Protein AF-Q0RI33-F1 (afdb_monomer_lite)

Structure (mmCIF, N/CA/C/O backbone):
data_AF-Q0RI33-F1
#
_entry.id   AF-Q0RI33-F1
#
loop_
_atom_site.group_PDB
_atom_site.id
_atom_site.type_symbol
_atom_site.label_atom_id
_atom_site.label_alt_id
_atom_site.label_comp_id
_atom_site.label_asym_id
_atom_site.label_entity_id
_atom_site.label_seq_id
_atom_site.pdbx_PDB_ins_code
_atom_site.Cartn_x
_atom_site.Cartn_y
_atom_site.Cartn_z
_atom_site.occupancy
_atom_site.B_iso_or_equiv
_atom_site.auth_seq_id
_atom_site.auth_comp_id
_atom_site.auth_asym_id
_atom_site.auth_atom_id
_atom_site.pdbx_PDB_model_num
ATOM 1 N N . MET A 1 1 ? 14.607 19.685 55.987 1.00 39.53 1 MET A N 1
ATOM 2 C CA . MET A 1 1 ? 14.064 18.927 57.141 1.00 39.53 1 MET A CA 1
ATOM 3 C C . MET A 1 1 ? 12.601 18.642 56.825 1.00 39.53 1 MET A C 1
ATOM 5 O O . MET A 1 1 ? 11.953 19.570 56.386 1.00 39.53 1 MET A O 1
ATOM 9 N N . ALA A 1 2 ? 12.001 17.462 56.913 1.00 43.12 2 ALA A N 1
ATOM 10 C CA . ALA A 1 2 ? 12.421 16.122 57.283 1.00 43.12 2 ALA A CA 1
ATOM 11 C C . ALA A 1 2 ? 11.643 15.141 56.381 1.00 43.12 2 ALA A C 1
ATOM 13 O O . ALA A 1 2 ? 10.526 15.424 55.953 1.00 43.12 2 ALA A O 1
ATOM 14 N N . VAL A 1 3 ? 12.275 14.015 56.063 1.00 40.41 3 VAL A N 1
ATOM 15 C CA . VAL A 1 3 ? 11.787 12.982 55.145 1.00 40.41 3 VAL A CA 1
ATOM 16 C C . VAL A 1 3 ? 11.089 11.901 55.973 1.00 40.41 3 VAL A C 1
ATOM 18 O O . VAL A 1 3 ? 11.719 11.308 56.847 1.00 40.41 3 VAL A O 1
ATOM 21 N N . GLY A 1 4 ? 9.809 11.639 55.707 1.00 44.16 4 GLY A N 1
ATOM 22 C CA . GLY A 1 4 ? 9.062 10.529 56.302 1.00 44.16 4 GLY A CA 1
ATOM 23 C C . GLY A 1 4 ? 9.253 9.244 55.495 1.00 44.16 4 GLY A C 1
ATOM 24 O O . GLY A 1 4 ? 8.860 9.170 54.334 1.00 44.16 4 GLY A O 1
ATOM 25 N N . ARG A 1 5 ? 9.886 8.238 56.106 1.00 44.88 5 ARG A N 1
ATOM 26 C CA . ARG A 1 5 ? 10.028 6.867 55.593 1.00 44.88 5 ARG A CA 1
ATOM 27 C C . ARG A 1 5 ? 8.873 5.970 56.063 1.00 44.88 5 ARG A C 1
ATOM 29 O O . ARG A 1 5 ? 8.297 6.210 57.115 1.00 44.88 5 ARG A O 1
ATOM 36 N N . CYS A 1 6 ? 8.749 4.848 55.344 1.00 38.62 6 CYS A N 1
ATOM 37 C CA . CYS A 1 6 ? 8.330 3.499 55.766 1.00 38.62 6 CYS A CA 1
ATOM 38 C C . CYS A 1 6 ? 6.969 2.988 55.273 1.00 38.62 6 CYS A C 1
ATOM 40 O O . CYS A 1 6 ? 5.917 3.538 55.561 1.00 38.62 6 CYS A O 1
ATOM 42 N N . GLY A 1 7 ? 7.042 1.836 54.594 1.00 40.53 7 GLY A N 1
ATOM 43 C CA . GLY A 1 7 ? 5.907 0.998 54.219 1.00 40.53 7 GLY A CA 1
ATOM 44 C C . GLY A 1 7 ? 6.287 -0.111 53.233 1.00 40.53 7 GLY A C 1
ATOM 45 O O . GLY A 1 7 ? 5.776 -0.146 52.122 1.00 40.53 7 GLY A O 1
ATOM 46 N N . ARG A 1 8 ? 7.229 -0.999 53.596 1.00 42.31 8 ARG A N 1
ATOM 47 C CA . ARG A 1 8 ? 7.515 -2.233 52.836 1.00 42.31 8 ARG A CA 1
ATOM 48 C C . ARG A 1 8 ? 6.441 -3.278 53.151 1.00 42.31 8 ARG A C 1
ATOM 50 O O . ARG A 1 8 ? 6.409 -3.780 54.269 1.00 42.31 8 ARG A O 1
ATOM 57 N N . GLY A 1 9 ? 5.644 -3.662 52.156 1.00 41.62 9 GLY A N 1
ATOM 58 C CA . GLY A 1 9 ? 4.813 -4.869 52.178 1.00 41.62 9 GLY A CA 1
ATOM 59 C C . GLY A 1 9 ? 5.370 -5.919 51.216 1.00 41.62 9 GLY A C 1
ATOM 60 O O . GLY A 1 9 ? 5.424 -5.692 50.012 1.00 41.62 9 GLY A O 1
ATOM 61 N N . ARG A 1 10 ? 5.829 -7.054 51.755 1.00 44.78 10 ARG A N 1
ATOM 62 C CA . ARG A 1 10 ? 6.133 -8.299 51.024 1.00 44.78 10 ARG A CA 1
ATOM 63 C C . ARG A 1 10 ? 4.945 -9.266 51.157 1.00 44.78 10 ARG A C 1
ATOM 65 O O . ARG A 1 10 ? 4.227 -9.175 52.150 1.00 44.78 10 ARG A O 1
ATOM 72 N N . ARG A 1 11 ? 4.926 -10.273 50.264 1.00 42.75 11 ARG A N 1
ATOM 73 C CA . ARG A 1 11 ? 4.102 -11.513 50.170 1.00 42.75 11 ARG A CA 1
ATOM 74 C C . ARG A 1 11 ? 3.018 -11.404 49.080 1.00 42.75 11 ARG A C 1
ATOM 76 O O . ARG A 1 11 ? 2.312 -10.415 49.045 1.00 42.75 11 ARG A O 1
ATOM 83 N N . GLY A 1 12 ? 2.845 -12.351 48.159 1.00 38.34 12 GLY A N 1
ATOM 84 C CA . GLY A 1 12 ? 3.471 -13.661 47.992 1.00 38.34 12 GLY A CA 1
ATOM 85 C C . GLY A 1 12 ? 3.312 -14.180 46.556 1.00 38.34 12 GLY A C 1
ATOM 86 O O . GLY A 1 12 ? 2.450 -13.726 45.810 1.00 38.34 12 GLY A O 1
ATOM 87 N N . ARG A 1 13 ? 4.192 -15.113 46.184 1.00 46.91 13 ARG A N 1
ATOM 88 C CA . ARG A 1 13 ? 4.025 -16.005 45.029 1.00 46.91 13 ARG A CA 1
ATOM 89 C C . ARG A 1 13 ? 3.005 -17.093 45.375 1.00 46.91 13 ARG A C 1
ATOM 91 O O . ARG A 1 13 ? 2.968 -17.505 46.536 1.00 46.91 13 ARG A O 1
ATOM 98 N N . PRO A 1 14 ? 2.332 -17.655 44.368 1.00 52.97 14 PRO A N 1
ATOM 99 C CA . PRO A 1 14 ? 2.114 -19.087 44.339 1.00 52.97 14 PRO A CA 1
ATOM 100 C C . PRO A 1 14 ? 2.876 -19.745 43.186 1.00 52.97 14 PRO A C 1
ATOM 102 O O . PRO A 1 14 ? 3.124 -19.159 42.131 1.00 52.97 14 PRO A O 1
ATOM 105 N N . ASP A 1 15 ? 3.272 -20.970 43.490 1.00 38.59 15 ASP A N 1
ATOM 106 C CA . ASP A 1 15 ? 4.009 -21.937 42.700 1.00 38.59 15 ASP A CA 1
ATOM 107 C C . ASP A 1 15 ? 3.091 -22.751 41.767 1.00 38.59 15 ASP A C 1
ATOM 109 O O . ASP A 1 15 ? 1.938 -23.012 42.093 1.00 38.59 15 ASP A O 1
ATOM 113 N N . VAL A 1 16 ? 3.700 -23.192 40.660 1.00 41.94 16 VAL A N 1
ATOM 114 C CA . VAL A 1 16 ? 3.622 -24.528 40.028 1.00 41.94 16 VAL A CA 1
ATOM 115 C C . VAL A 1 16 ? 2.276 -25.048 39.489 1.00 41.94 16 VAL A C 1
ATOM 117 O O . VAL A 1 16 ? 1.327 -25.322 40.213 1.00 41.94 16 VAL A O 1
ATOM 120 N N . GLY A 1 17 ? 2.298 -25.370 38.189 1.00 35.50 17 GLY A N 1
ATOM 121 C CA . GLY A 1 17 ? 1.371 -26.280 37.514 1.00 35.50 17 GLY A CA 1
ATOM 122 C C . GLY A 1 17 ? 1.947 -26.741 36.170 1.00 35.50 17 GLY A C 1
ATOM 123 O O . GLY A 1 17 ? 1.763 -26.078 35.156 1.00 35.50 17 GLY A O 1
ATOM 124 N N . VAL A 1 18 ? 2.702 -27.842 36.202 1.00 44.38 18 VAL A N 1
ATOM 125 C CA . VAL A 1 18 ? 3.155 -28.654 35.052 1.00 44.38 18 VAL A CA 1
ATOM 126 C C . VAL A 1 18 ? 2.003 -29.576 34.604 1.00 44.38 18 VAL A C 1
ATOM 128 O O . VAL A 1 18 ? 1.054 -29.756 35.362 1.00 44.38 18 VAL A O 1
ATOM 131 N N . VAL A 1 19 ? 2.161 -30.205 33.428 1.00 40.19 19 VAL A N 1
ATOM 132 C CA . VAL A 1 19 ? 1.387 -31.306 32.794 1.00 40.19 19 VAL A CA 1
ATOM 133 C C . VAL A 1 19 ? 0.474 -30.796 31.659 1.00 40.19 19 VAL A C 1
ATOM 135 O O . VAL A 1 19 ? -0.365 -29.939 31.881 1.00 40.19 19 VAL A O 1
ATOM 138 N N . GLY A 1 20 ? 0.566 -31.254 30.409 1.00 36.44 20 GLY A N 1
ATOM 139 C CA . GLY A 1 20 ? 1.339 -32.362 29.872 1.00 36.44 20 GLY A CA 1
ATOM 140 C C . GLY A 1 20 ? 1.310 -32.420 28.343 1.00 36.44 20 GLY A C 1
ATOM 141 O O . GLY A 1 20 ? 0.538 -31.744 27.666 1.00 36.44 20 GLY A O 1
ATOM 142 N N . ASP A 1 21 ? 2.236 -33.236 27.869 1.00 38.22 21 ASP A N 1
ATOM 143 C CA . ASP A 1 21 ? 2.570 -33.590 26.500 1.00 38.22 21 ASP A CA 1
ATOM 144 C C . ASP A 1 21 ? 1.549 -34.602 25.951 1.00 38.22 21 ASP A C 1
ATOM 146 O O . ASP A 1 21 ? 1.251 -35.591 26.625 1.00 38.22 21 ASP A O 1
ATOM 150 N N . VAL A 1 22 ? 1.015 -34.380 24.745 1.00 43.16 22 VAL A N 1
ATOM 151 C CA . VAL A 1 22 ? 0.271 -35.410 24.003 1.00 43.16 22 VAL A CA 1
ATOM 152 C C . VAL A 1 22 ? 0.513 -35.258 22.499 1.00 43.16 22 VAL A C 1
ATOM 154 O O . VAL A 1 22 ? -0.068 -34.405 21.836 1.00 43.16 22 VAL A O 1
ATOM 157 N N . GLY A 1 23 ? 1.328 -36.166 21.963 1.00 33.66 23 GLY A N 1
ATOM 158 C CA . GLY A 1 23 ? 0.855 -37.069 20.912 1.00 33.66 23 GLY A CA 1
ATOM 159 C C . GLY A 1 23 ? 0.985 -36.614 19.460 1.00 33.66 23 GLY A C 1
ATOM 160 O O . GLY A 1 23 ? 0.086 -35.998 18.897 1.00 33.66 23 GLY A O 1
ATOM 161 N N . LEU A 1 24 ? 2.064 -37.087 18.831 1.00 39.44 24 LEU A N 1
ATOM 162 C CA . LEU A 1 24 ? 2.207 -37.312 17.392 1.00 39.44 24 LEU A CA 1
ATOM 163 C C . LEU A 1 24 ? 0.972 -37.979 16.753 1.00 39.44 24 LEU A C 1
ATOM 165 O O . LEU A 1 24 ? 0.476 -38.979 17.267 1.00 39.44 24 LEU A O 1
ATOM 169 N N . ALA A 1 25 ? 0.660 -37.584 15.516 1.00 38.47 25 ALA A N 1
ATOM 170 C CA . ALA A 1 25 ? 0.292 -38.535 14.466 1.00 38.47 25 ALA A CA 1
ATOM 171 C C . ALA A 1 25 ? 0.692 -37.990 13.085 1.00 38.47 25 ALA A C 1
ATOM 173 O O . ALA A 1 25 ? 0.111 -37.039 12.566 1.00 38.47 25 ALA A O 1
ATOM 174 N N . ALA A 1 26 ? 1.719 -38.614 12.509 1.00 36.97 26 ALA A N 1
ATOM 175 C CA . ALA A 1 26 ? 2.094 -38.509 11.109 1.00 36.97 26 ALA A CA 1
ATOM 176 C C . ALA A 1 26 ? 1.290 -39.519 10.274 1.00 36.97 26 ALA A C 1
ATOM 178 O O . ALA A 1 26 ? 1.016 -40.628 10.730 1.00 36.97 26 ALA A O 1
ATOM 179 N N . GLY A 1 27 ? 0.984 -39.162 9.029 1.00 34.03 27 GLY A N 1
ATOM 180 C CA . GLY A 1 27 ? 0.440 -40.064 8.010 1.00 34.03 27 GLY A CA 1
ATOM 181 C C . GLY A 1 27 ? -0.383 -39.274 6.992 1.00 34.03 27 GLY A C 1
ATOM 182 O O . GLY A 1 27 ? -1.194 -38.446 7.370 1.00 34.03 27 GLY A O 1
ATOM 183 N N . GLY A 1 28 ? -0.225 -39.407 5.684 1.00 34.78 28 GLY A N 1
ATOM 184 C CA . GLY A 1 28 ? 0.649 -40.248 4.890 1.00 34.78 28 GLY A CA 1
ATOM 185 C C . GLY A 1 28 ? 0.636 -39.710 3.458 1.00 34.78 28 GLY A C 1
ATOM 186 O O . GLY A 1 28 ? -0.321 -39.075 3.015 1.00 34.78 28 GLY A O 1
ATOM 187 N N . ALA A 1 29 ? 1.745 -39.926 2.759 1.00 35.91 29 ALA A N 1
ATOM 188 C CA . ALA A 1 29 ? 1.931 -39.551 1.371 1.00 35.91 29 ALA A CA 1
ATOM 189 C C . ALA A 1 29 ? 1.015 -40.381 0.455 1.00 35.91 29 ALA A C 1
ATOM 191 O O . ALA A 1 29 ? 1.095 -41.607 0.439 1.00 35.91 29 ALA A O 1
ATOM 192 N N . GLY A 1 30 ? 0.186 -39.704 -0.341 1.00 35.53 30 GLY A N 1
ATOM 193 C CA . GLY A 1 30 ? -0.548 -40.289 -1.460 1.00 35.53 30 GLY A CA 1
ATOM 194 C C . GLY A 1 30 ? -0.037 -39.703 -2.772 1.00 35.53 30 GLY A C 1
ATOM 195 O O . GLY A 1 30 ? -0.449 -38.617 -3.170 1.00 35.53 30 GLY A O 1
ATOM 196 N N . ALA A 1 31 ? 0.884 -40.408 -3.429 1.00 40.56 31 ALA A N 1
ATOM 197 C CA . ALA A 1 31 ? 1.327 -40.112 -4.786 1.00 40.56 31 ALA A CA 1
ATOM 198 C C . ALA A 1 31 ? 0.396 -40.803 -5.794 1.00 40.56 31 ALA A C 1
ATOM 200 O O . ALA A 1 31 ? 0.202 -42.014 -5.724 1.00 40.56 31 ALA A O 1
ATOM 201 N N . VAL A 1 32 ? -0.148 -40.043 -6.747 1.00 43.19 32 VAL A N 1
ATOM 202 C CA . VAL A 1 32 ? -0.944 -40.533 -7.890 1.00 43.19 32 VAL A CA 1
ATOM 203 C C . VAL A 1 32 ? -0.516 -39.720 -9.136 1.00 43.19 32 VAL A C 1
ATOM 205 O O . VAL A 1 32 ? -0.111 -38.564 -8.991 1.00 43.19 32 VAL A O 1
ATOM 208 N N . PRO A 1 33 ? -0.455 -40.322 -10.342 1.00 42.69 33 PRO A N 1
ATOM 209 C CA . PRO A 1 33 ? 0.650 -40.121 -11.278 1.00 42.69 33 PRO A CA 1
ATOM 210 C C . PRO A 1 33 ? 0.478 -39.030 -12.342 1.00 42.69 33 PRO A C 1
ATOM 212 O O . PRO A 1 33 ? -0.610 -38.583 -12.690 1.00 42.69 33 PRO A O 1
ATOM 215 N N . ARG A 1 34 ? 1.637 -38.686 -12.922 1.00 40.22 34 ARG A N 1
ATOM 216 C CA . ARG A 1 34 ? 1.853 -37.830 -14.095 1.00 40.22 34 ARG A CA 1
ATOM 217 C C . ARG A 1 34 ? 1.088 -38.341 -15.317 1.00 40.22 34 ARG A C 1
ATOM 219 O O . ARG A 1 34 ? 1.415 -39.412 -15.828 1.00 40.22 34 ARG A O 1
ATOM 226 N N . ASN A 1 35 ? 0.181 -37.525 -15.852 1.00 39.31 35 ASN A N 1
ATOM 227 C CA . ASN A 1 35 ? -0.437 -37.790 -17.146 1.00 39.31 35 ASN A CA 1
ATOM 228 C C . ASN A 1 35 ? 0.315 -37.068 -18.279 1.00 39.31 35 ASN A C 1
ATOM 230 O O . ASN A 1 35 ? 0.643 -35.883 -18.188 1.00 39.31 35 ASN A O 1
ATOM 234 N N . ARG A 1 36 ? 0.660 -37.834 -19.319 1.00 39.44 36 ARG A N 1
ATOM 235 C CA . ARG A 1 36 ? 1.456 -37.418 -20.481 1.00 39.44 36 ARG A CA 1
ATOM 236 C C . ARG A 1 36 ? 0.590 -36.650 -21.492 1.00 39.44 36 ARG A C 1
ATOM 238 O O . ARG A 1 36 ? -0.582 -36.943 -21.679 1.00 39.44 36 ARG A O 1
ATOM 245 N N . ARG A 1 37 ? 1.232 -35.678 -22.149 1.00 43.56 37 ARG A N 1
ATOM 246 C CA . ARG A 1 37 ? 0.734 -34.784 -23.215 1.00 43.56 37 ARG A CA 1
ATOM 247 C C . ARG A 1 37 ? 0.118 -35.527 -24.413 1.00 43.56 37 ARG A C 1
ATOM 249 O O . ARG A 1 37 ? 0.572 -36.626 -24.726 1.00 43.56 37 ARG A O 1
ATOM 256 N N . PRO A 1 38 ? -0.670 -34.806 -25.229 1.00 41.72 38 PRO A N 1
ATOM 257 C CA . PRO A 1 38 ? -0.427 -34.817 -26.676 1.00 41.72 38 PRO A CA 1
ATOM 258 C C . PRO A 1 38 ? 0.032 -33.452 -27.207 1.00 41.72 38 PRO A C 1
ATOM 260 O O . PRO A 1 38 ? -0.450 -32.396 -26.807 1.00 41.72 38 PRO A O 1
ATOM 263 N N . ARG A 1 39 ? 1.014 -33.512 -28.111 1.00 40.03 39 ARG A N 1
ATOM 264 C CA . ARG A 1 39 ? 1.564 -32.410 -28.906 1.00 40.03 39 ARG A CA 1
ATOM 265 C C . ARG A 1 39 ? 0.582 -32.066 -30.032 1.00 40.03 39 ARG A C 1
ATOM 267 O O . ARG A 1 39 ? 0.147 -32.981 -30.724 1.00 40.03 39 ARG A O 1
ATOM 274 N N . CYS A 1 40 ? 0.328 -30.781 -30.269 1.00 36.44 40 CYS A N 1
ATOM 275 C CA . CYS A 1 40 ? -0.235 -30.311 -31.537 1.00 36.44 40 CYS A CA 1
ATOM 276 C C . CYS A 1 40 ? 0.889 -29.783 -32.451 1.00 36.44 40 CYS A C 1
ATOM 278 O O . CYS A 1 40 ? 1.856 -29.207 -31.943 1.00 36.44 40 CYS A O 1
ATOM 280 N N . PRO A 1 41 ? 0.800 -30.022 -33.771 1.00 45.56 41 PRO A N 1
ATOM 281 C CA . PRO A 1 41 ? 1.886 -29.808 -34.722 1.00 45.56 41 PRO A CA 1
ATOM 282 C C . PRO A 1 41 ? 2.086 -28.339 -35.124 1.00 45.56 41 PRO A C 1
ATOM 284 O O . PRO A 1 41 ? 1.138 -27.570 -35.270 1.00 45.56 41 PRO A O 1
ATOM 287 N N . HIS A 1 42 ? 3.362 -28.014 -35.342 1.00 39.00 42 HIS A N 1
ATOM 288 C CA . HIS A 1 42 ? 3.888 -26.829 -36.018 1.00 39.00 42 HIS A CA 1
ATOM 289 C C . HIS A 1 42 ? 3.189 -26.610 -37.367 1.00 39.00 42 HIS A C 1
ATOM 291 O O . HIS A 1 42 ? 3.086 -27.542 -38.166 1.00 39.00 42 HIS A O 1
ATOM 297 N N . ARG A 1 43 ? 2.768 -25.373 -37.651 1.00 42.50 43 ARG A N 1
ATOM 298 C CA . ARG A 1 43 ? 2.485 -24.929 -39.018 1.00 42.50 43 ARG A CA 1
ATOM 299 C C . ARG A 1 43 ? 3.399 -23.758 -39.342 1.00 42.50 43 ARG A C 1
ATOM 301 O O . ARG A 1 43 ? 3.253 -22.667 -38.798 1.00 42.50 43 ARG A O 1
ATOM 308 N N . ASP A 1 44 ? 4.357 -24.054 -40.206 1.00 43.22 44 ASP A N 1
ATOM 309 C CA . ASP A 1 44 ? 5.319 -23.126 -40.772 1.00 43.22 44 ASP A CA 1
ATOM 310 C C . ASP A 1 44 ? 4.646 -22.284 -41.856 1.00 43.22 44 ASP A C 1
ATOM 312 O O . ASP A 1 44 ? 4.154 -22.825 -42.843 1.00 43.22 44 ASP A O 1
ATOM 316 N N . HIS A 1 45 ? 4.657 -20.959 -41.704 1.00 37.12 45 HIS A N 1
ATOM 317 C CA . HIS A 1 45 ? 4.389 -20.041 -42.810 1.00 37.12 45 HIS A CA 1
ATOM 318 C C . HIS A 1 45 ? 5.227 -18.763 -42.686 1.00 37.12 45 HIS A C 1
ATOM 320 O O . HIS A 1 45 ? 4.944 -17.869 -41.891 1.00 37.12 45 HIS A O 1
ATOM 326 N N . ARG A 1 46 ? 6.251 -18.665 -43.536 1.00 35.88 46 ARG A N 1
ATOM 327 C CA . ARG A 1 46 ? 6.813 -17.426 -44.101 1.00 35.88 46 ARG A CA 1
ATOM 328 C C . ARG A 1 46 ? 7.670 -17.816 -45.321 1.00 35.88 46 ARG A C 1
ATOM 330 O O . ARG A 1 46 ? 8.128 -18.956 -45.341 1.00 35.88 46 ARG A O 1
ATOM 337 N N . PRO A 1 47 ? 8.003 -16.912 -46.264 1.00 45.91 47 PRO A N 1
ATOM 338 C CA . PRO A 1 47 ? 7.605 -15.506 -46.383 1.00 45.91 47 PRO A CA 1
ATOM 339 C C . PRO A 1 47 ? 7.165 -15.095 -47.807 1.00 45.91 47 PRO A C 1
ATOM 341 O O . PRO A 1 47 ? 7.424 -15.792 -48.780 1.00 45.91 47 PRO A O 1
ATOM 344 N N . ALA A 1 48 ? 6.606 -13.892 -47.943 1.00 35.81 48 ALA A N 1
ATOM 345 C CA . ALA A 1 48 ? 6.684 -13.136 -49.191 1.00 35.81 48 ALA A CA 1
ATOM 346 C C . ALA A 1 48 ? 7.256 -11.740 -48.887 1.00 35.81 48 ALA A C 1
ATOM 348 O O . ALA A 1 48 ? 6.660 -10.947 -48.161 1.00 35.81 48 ALA A O 1
ATOM 349 N N . ARG A 1 49 ? 8.477 -11.508 -49.381 1.00 38.38 49 ARG A N 1
ATOM 350 C CA . ARG A 1 49 ? 9.048 -10.198 -49.750 1.00 38.38 49 ARG A CA 1
ATOM 351 C C . ARG A 1 49 ? 8.448 -9.827 -51.116 1.00 38.38 49 ARG A C 1
ATOM 353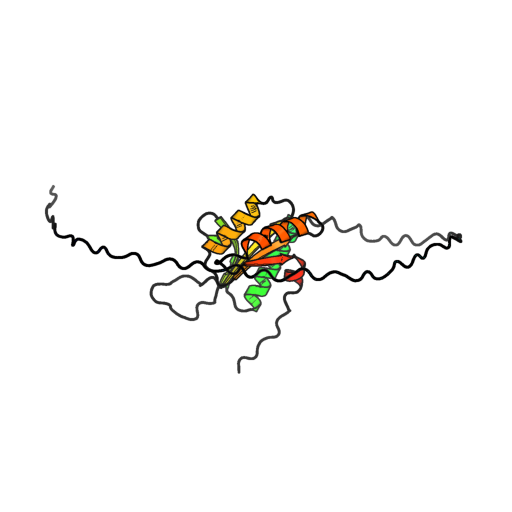 O O . ARG A 1 49 ? 8.074 -10.740 -51.837 1.00 38.38 49 ARG A O 1
ATOM 360 N N . ALA A 1 50 ? 8.410 -8.603 -51.610 1.00 37.16 50 ALA A N 1
ATOM 361 C CA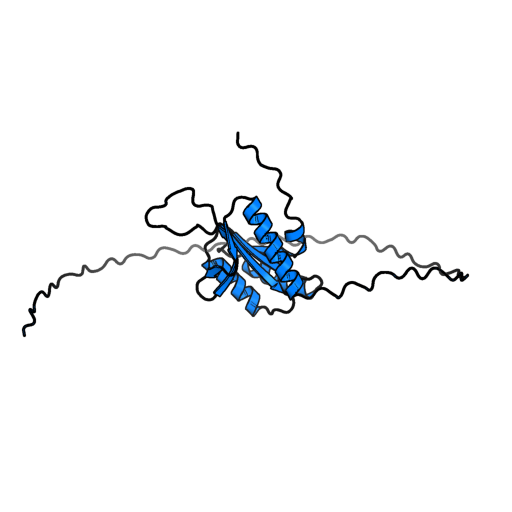 . ALA A 1 50 ? 8.653 -7.240 -51.153 1.00 37.16 50 ALA A CA 1
ATOM 362 C C . ALA A 1 50 ? 8.177 -6.385 -52.338 1.00 37.16 50 ALA A C 1
ATOM 364 O O . ALA A 1 50 ? 8.394 -6.825 -53.456 1.00 37.16 50 ALA A O 1
ATOM 365 N N . ASP A 1 51 ? 7.617 -5.199 -52.113 1.00 37.09 51 ASP A N 1
ATOM 366 C CA . ASP A 1 51 ? 7.656 -4.121 -53.106 1.00 37.09 51 ASP A CA 1
ATOM 367 C C . ASP A 1 51 ? 7.566 -2.770 -52.380 1.00 37.09 51 ASP A C 1
ATOM 369 O O . ASP A 1 51 ? 6.629 -2.477 -51.640 1.00 37.09 51 ASP A O 1
ATOM 373 N N . ALA A 1 52 ? 8.610 -1.974 -52.574 1.00 37.41 52 ALA A N 1
ATOM 374 C CA . ALA A 1 52 ? 8.681 -0.524 -52.402 1.00 37.41 52 ALA A CA 1
ATOM 375 C C . ALA A 1 52 ? 9.086 0.028 -53.789 1.00 37.41 52 ALA A C 1
ATOM 377 O O . ALA A 1 52 ? 9.636 -0.761 -54.563 1.00 37.41 52 ALA A O 1
ATOM 378 N N . PRO A 1 53 ? 8.924 1.323 -54.143 1.00 48.91 53 PRO A N 1
ATOM 379 C CA . PRO A 1 53 ? 8.807 2.507 -53.283 1.00 48.91 53 PRO A CA 1
ATOM 380 C C . PRO A 1 53 ? 7.672 3.468 -53.727 1.00 48.91 53 PRO A C 1
ATOM 382 O O . PRO A 1 53 ? 6.959 3.211 -54.691 1.00 48.91 53 PRO A O 1
ATOM 385 N N . THR A 1 54 ? 7.415 4.581 -53.035 1.00 36.38 54 THR A N 1
ATOM 386 C CA . THR A 1 54 ? 7.825 5.924 -53.502 1.00 36.38 54 THR A CA 1
ATOM 387 C C . THR A 1 54 ? 7.548 6.964 -52.411 1.00 36.38 54 THR A C 1
ATOM 389 O O . THR A 1 54 ? 6.494 6.977 -51.782 1.00 36.38 54 THR A O 1
ATOM 392 N N . THR A 1 55 ? 8.530 7.838 -52.212 1.00 49.03 55 THR A N 1
ATOM 393 C CA . THR A 1 55 ? 8.582 8.996 -51.314 1.00 49.03 55 THR A CA 1
ATOM 394 C C . THR A 1 55 ? 7.609 10.116 -51.694 1.00 49.03 55 THR A C 1
ATOM 396 O O . THR A 1 55 ? 7.594 10.549 -52.844 1.00 49.03 55 THR A O 1
ATOM 399 N N . SER A 1 56 ? 6.922 10.688 -50.704 1.00 42.81 56 SER A N 1
ATOM 400 C CA . SER A 1 56 ? 6.398 12.057 -50.751 1.00 42.81 56 SER A CA 1
ATOM 401 C C . SER A 1 56 ? 6.561 12.685 -49.365 1.00 42.81 56 SER A C 1
ATOM 403 O O . SER A 1 56 ? 6.043 12.180 -48.373 1.00 42.81 56 SER A O 1
ATOM 405 N N . ASN A 1 57 ? 7.385 13.729 -49.318 1.00 46.00 57 ASN A N 1
ATOM 406 C CA . ASN A 1 57 ? 7.722 14.538 -48.153 1.00 46.00 57 ASN A CA 1
ATOM 407 C C . ASN A 1 57 ? 6.615 15.556 -47.837 1.00 46.00 57 ASN A C 1
ATOM 409 O O . ASN A 1 57 ? 5.976 16.063 -48.755 1.00 46.00 57 ASN A O 1
ATOM 413 N N . ARG A 1 58 ? 6.607 15.986 -46.565 1.00 44.34 58 ARG A N 1
ATOM 414 C CA . ARG A 1 58 ? 5.914 17.143 -45.954 1.00 44.34 58 ARG A CA 1
ATOM 415 C C . ARG A 1 58 ? 4.547 16.848 -45.343 1.00 44.34 58 ARG A C 1
ATOM 417 O O . ARG A 1 58 ? 3.518 17.065 -45.956 1.00 44.34 58 ARG A O 1
ATOM 424 N N . ASP A 1 59 ? 4.597 16.437 -44.083 1.00 37.31 59 ASP A N 1
ATOM 425 C CA . ASP A 1 59 ? 4.100 17.275 -42.991 1.00 37.31 59 ASP A CA 1
ATOM 426 C C . ASP A 1 59 ? 4.833 16.850 -41.717 1.00 37.31 59 ASP A C 1
ATOM 428 O O . ASP A 1 59 ? 4.480 15.874 -41.056 1.00 37.31 59 ASP A O 1
ATOM 432 N N . THR A 1 60 ? 5.918 17.557 -41.388 1.00 43.44 60 THR A N 1
ATOM 433 C CA . THR A 1 60 ? 6.512 17.468 -40.051 1.00 43.44 60 THR A CA 1
ATOM 434 C C . THR A 1 60 ? 5.590 18.236 -39.119 1.00 43.44 60 THR A C 1
ATOM 436 O O . THR A 1 60 ? 5.840 19.382 -38.760 1.00 43.44 60 THR A O 1
ATOM 439 N N . GLN A 1 61 ? 4.470 17.608 -38.781 1.00 41.25 61 GLN A N 1
ATOM 440 C CA . GLN A 1 61 ? 3.696 17.982 -37.619 1.00 41.25 61 GLN A CA 1
ATOM 441 C C . GLN A 1 61 ? 4.633 17.740 -36.434 1.00 41.25 61 GLN A C 1
ATOM 443 O O . GLN A 1 61 ? 5.026 16.599 -36.182 1.00 41.25 61 GLN A O 1
ATOM 448 N N . GLU A 1 62 ? 5.092 18.815 -35.789 1.00 39.94 62 GLU A N 1
ATOM 449 C CA . GLU A 1 62 ? 5.807 18.738 -34.518 1.00 39.94 62 GLU A CA 1
ATOM 450 C C . GLU A 1 62 ? 4.927 17.958 -33.544 1.00 39.94 62 GLU A C 1
ATOM 452 O O . GLU A 1 62 ? 3.993 18.481 -32.935 1.00 39.94 62 GLU A O 1
ATOM 457 N N . TYR A 1 63 ? 5.204 16.662 -33.433 1.00 38.16 63 TYR A N 1
ATOM 458 C CA . TYR A 1 63 ? 4.745 15.879 -32.311 1.00 38.16 63 TYR A CA 1
ATOM 459 C C . TYR A 1 63 ? 5.340 16.547 -31.073 1.00 38.16 63 TYR A C 1
ATOM 461 O O . TYR A 1 63 ? 6.555 16.776 -31.051 1.00 38.16 63 TYR A O 1
ATOM 469 N N . PRO A 1 64 ? 4.528 16.887 -30.056 1.00 42.31 64 PRO A N 1
ATOM 470 C CA . PRO A 1 64 ? 5.074 17.396 -28.812 1.00 42.31 64 PRO A CA 1
ATOM 471 C C . PRO A 1 64 ? 6.135 16.404 -28.346 1.00 42.31 64 PRO A C 1
ATOM 473 O O . PRO A 1 64 ? 5.882 15.194 -28.336 1.00 42.31 64 PRO A O 1
ATOM 476 N N . ALA A 1 65 ? 7.327 16.931 -28.051 1.00 44.25 65 ALA A N 1
ATOM 477 C CA . ALA A 1 65 ? 8.473 16.168 -27.587 1.00 44.25 65 ALA A CA 1
ATOM 478 C C . ALA A 1 65 ? 8.003 15.067 -26.631 1.00 44.25 65 ALA A C 1
ATOM 480 O O . ALA A 1 65 ? 7.183 15.335 -25.744 1.00 44.25 65 ALA A O 1
ATOM 481 N N . ALA A 1 66 ? 8.475 13.837 -26.865 1.00 39.53 66 ALA A N 1
ATOM 482 C CA . ALA A 1 66 ? 8.184 12.686 -26.023 1.00 39.53 66 ALA A CA 1
ATOM 483 C C . ALA A 1 66 ? 8.215 13.139 -24.561 1.00 39.53 66 ALA A C 1
ATOM 485 O O . ALA A 1 66 ? 9.212 13.719 -24.121 1.00 39.53 66 ALA A O 1
ATOM 486 N N . ARG A 1 67 ? 7.089 12.971 -23.852 1.00 53.59 67 ARG A N 1
ATOM 487 C CA . ARG A 1 67 ? 7.005 13.323 -22.430 1.00 53.59 67 ARG A CA 1
ATOM 488 C C . ARG A 1 67 ? 8.255 12.749 -21.756 1.00 53.59 67 ARG A C 1
ATOM 490 O O . ARG A 1 67 ? 8.548 11.582 -22.030 1.00 53.59 67 ARG A O 1
ATOM 497 N N . PRO A 1 68 ? 8.998 13.531 -20.952 1.00 52.50 68 PRO A N 1
ATOM 498 C CA . PRO A 1 68 ? 10.161 12.998 -20.258 1.00 52.50 68 PRO A CA 1
ATOM 499 C C . PRO A 1 68 ? 9.737 11.712 -19.551 1.00 52.50 68 PRO A C 1
ATOM 501 O O . PRO A 1 68 ? 8.659 11.678 -18.950 1.00 52.50 68 PRO A O 1
ATOM 504 N N . GLU A 1 69 ? 10.527 10.648 -19.724 1.00 67.19 69 GLU A N 1
ATOM 505 C CA . GLU A 1 69 ? 10.255 9.357 -19.100 1.00 67.19 69 GLU A CA 1
ATOM 506 C C . GLU A 1 69 ? 9.991 9.593 -17.615 1.00 67.19 69 GLU A C 1
ATOM 508 O O . GLU A 1 69 ? 10.846 10.103 -16.890 1.00 67.19 69 GLU A O 1
ATOM 513 N N . GLU A 1 70 ? 8.766 9.299 -17.185 1.00 77.19 70 GLU A N 1
ATOM 514 C CA . GLU A 1 70 ? 8.344 9.584 -15.825 1.00 77.19 70 GLU A CA 1
ATOM 515 C C . GLU A 1 70 ? 9.211 8.792 -14.847 1.00 77.19 70 GLU A C 1
ATOM 517 O O . GLU A 1 70 ? 9.328 7.563 -14.934 1.00 77.19 70 GLU A O 1
ATOM 522 N N . THR A 1 71 ? 9.825 9.490 -13.896 1.00 85.81 71 THR A N 1
ATOM 523 C CA . THR A 1 71 ? 10.728 8.857 -12.939 1.00 85.81 71 THR A CA 1
ATOM 524 C C . THR A 1 71 ? 9.957 7.923 -12.003 1.00 85.81 71 THR A C 1
ATOM 526 O O . THR A 1 71 ? 8.783 8.136 -11.688 1.00 85.81 71 THR A O 1
ATOM 529 N N . ALA A 1 72 ? 10.628 6.902 -11.459 1.00 85.19 72 ALA A N 1
ATOM 530 C CA . ALA A 1 72 ? 10.016 6.003 -10.474 1.00 85.19 72 ALA A CA 1
ATOM 531 C C . ALA A 1 72 ? 9.459 6.753 -9.243 1.00 85.19 72 ALA A C 1
ATOM 533 O O . ALA A 1 72 ? 8.459 6.336 -8.663 1.00 85.19 72 ALA A O 1
ATOM 534 N N . SER A 1 73 ? 10.075 7.881 -8.868 1.00 86.69 73 SER A N 1
ATOM 535 C CA . SER A 1 73 ? 9.602 8.737 -7.774 1.00 86.69 73 SER A CA 1
ATOM 536 C C . SER A 1 73 ? 8.285 9.442 -8.107 1.00 86.69 73 SER A C 1
ATOM 538 O O . SER A 1 73 ? 7.404 9.527 -7.253 1.00 86.69 73 SER A O 1
ATOM 540 N N . GLU A 1 74 ? 8.137 9.952 -9.330 1.00 91.00 74 GLU A N 1
ATOM 541 C CA . GLU A 1 74 ? 6.902 10.606 -9.783 1.00 91.00 74 GLU A CA 1
ATOM 542 C C . GLU A 1 74 ? 5.753 9.604 -9.877 1.00 91.00 74 GLU A C 1
ATOM 544 O O . GLU A 1 74 ? 4.669 9.862 -9.350 1.00 91.00 74 GLU A O 1
ATOM 549 N N . ARG A 1 75 ? 6.033 8.414 -10.417 1.00 91.00 75 ARG A N 1
ATOM 550 C CA . ARG A 1 75 ? 5.085 7.294 -10.443 1.00 91.00 75 ARG A CA 1
ATOM 551 C C . ARG A 1 75 ? 4.632 6.893 -9.046 1.00 91.00 75 ARG A C 1
ATOM 553 O O . ARG A 1 75 ? 3.434 6.798 -8.795 1.00 91.00 75 ARG A O 1
ATOM 560 N N . GLY A 1 76 ? 5.575 6.733 -8.114 1.00 93.62 76 GLY A N 1
ATOM 561 C CA . GLY A 1 76 ? 5.267 6.412 -6.721 1.00 93.62 76 GLY A CA 1
ATOM 562 C C . GLY A 1 76 ? 4.384 7.469 -6.064 1.00 93.62 76 GLY A C 1
ATOM 563 O O . GLY A 1 76 ? 3.365 7.134 -5.463 1.00 93.62 76 GLY A O 1
ATOM 564 N N . ARG A 1 77 ? 4.699 8.757 -6.262 1.00 94.31 77 ARG A N 1
ATOM 565 C CA . ARG A 1 77 ? 3.865 9.868 -5.779 1.00 94.31 77 ARG A CA 1
ATOM 566 C C . ARG A 1 77 ? 2.443 9.807 -6.338 1.00 94.31 77 ARG A C 1
ATOM 568 O O . ARG A 1 77 ? 1.499 9.930 -5.562 1.00 94.31 77 ARG A O 1
ATOM 575 N N . ARG A 1 78 ? 2.283 9.564 -7.643 1.00 94.56 78 ARG A N 1
ATOM 576 C CA . ARG A 1 78 ? 0.961 9.433 -8.277 1.00 94.56 78 ARG A CA 1
ATOM 577 C C . ARG A 1 78 ? 0.177 8.244 -7.723 1.00 94.56 78 ARG A C 1
ATOM 579 O O . ARG A 1 78 ? -1.010 8.372 -7.443 1.00 94.56 78 ARG A O 1
ATOM 586 N N . VAL A 1 79 ? 0.820 7.091 -7.561 1.00 95.88 79 VAL A N 1
ATOM 587 C CA . VAL A 1 79 ? 0.178 5.896 -6.994 1.00 95.88 79 VAL A CA 1
ATOM 588 C C . VAL A 1 79 ? -0.300 6.159 -5.569 1.00 95.88 79 VAL A C 1
ATOM 590 O O . VAL A 1 79 ? -1.459 5.882 -5.263 1.00 95.88 79 VAL A O 1
ATOM 593 N N . ILE A 1 80 ? 0.546 6.754 -4.725 1.00 97.19 80 ILE A N 1
ATOM 594 C CA . ILE A 1 80 ? 0.183 7.148 -3.357 1.00 97.19 80 ILE A CA 1
ATOM 595 C C . ILE A 1 80 ? -1.023 8.094 -3.369 1.00 97.19 80 ILE A C 1
ATOM 597 O O . ILE A 1 80 ? -1.959 7.903 -2.594 1.00 97.19 80 ILE A O 1
ATOM 601 N N . GLU A 1 81 ? -1.040 9.085 -4.260 1.00 96.88 81 GLU A N 1
ATOM 602 C CA . GLU A 1 81 ? -2.157 10.025 -4.392 1.00 96.88 81 GLU A CA 1
ATOM 603 C C . GLU A 1 81 ? -3.467 9.320 -4.770 1.00 96.88 81 GLU A C 1
ATOM 605 O O . GLU A 1 81 ? -4.495 9.551 -4.132 1.00 96.88 81 GLU A O 1
ATOM 610 N N . ILE A 1 82 ? -3.433 8.406 -5.744 1.00 96.69 82 ILE A N 1
ATOM 611 C CA . ILE A 1 82 ? -4.613 7.632 -6.153 1.00 96.69 82 ILE A CA 1
ATOM 612 C C . ILE A 1 82 ? -5.133 6.781 -4.994 1.00 96.69 82 ILE A C 1
ATOM 614 O O . ILE A 1 82 ? -6.337 6.784 -4.734 1.00 96.69 82 ILE A O 1
ATOM 618 N N . LEU A 1 83 ? -4.246 6.098 -4.266 1.00 97.81 83 LEU A N 1
ATOM 619 C CA . LEU A 1 83 ? -4.621 5.315 -3.087 1.00 97.81 83 LEU A CA 1
ATOM 620 C C . LEU A 1 83 ? -5.267 6.192 -2.010 1.00 97.81 83 LEU A C 1
ATOM 622 O O . LEU A 1 83 ? -6.248 5.776 -1.392 1.00 97.81 83 LEU A O 1
ATOM 626 N N . CYS A 1 84 ? -4.762 7.411 -1.806 1.00 97.50 84 CYS A N 1
ATOM 627 C CA . CYS A 1 84 ? -5.337 8.344 -0.843 1.00 97.50 84 CYS A CA 1
ATOM 628 C C . CYS A 1 84 ? -6.734 8.809 -1.263 1.00 97.50 84 CYS A C 1
ATOM 630 O O . CYS A 1 84 ? -7.684 8.722 -0.485 1.00 97.50 84 CYS A O 1
ATOM 632 N N . VAL A 1 85 ? -6.880 9.260 -2.510 1.00 95.75 85 VAL A N 1
ATOM 633 C CA . VAL A 1 85 ? -8.168 9.709 -3.051 1.00 95.75 85 VAL A CA 1
ATOM 634 C C . VAL A 1 85 ? -9.189 8.575 -3.019 1.00 95.75 85 VAL A C 1
ATOM 636 O O . VAL A 1 85 ? -10.348 8.791 -2.665 1.00 95.75 85 VAL A O 1
ATOM 639 N N . HIS A 1 86 ? -8.777 7.359 -3.373 1.00 95.75 86 HIS A N 1
ATOM 640 C CA . HIS A 1 86 ? -9.680 6.220 -3.409 1.00 95.75 86 HIS A CA 1
ATOM 641 C C . HIS A 1 86 ? -10.094 5.758 -2.005 1.00 95.75 86 HIS A C 1
ATOM 643 O O . HIS A 1 86 ? -11.283 5.546 -1.774 1.00 95.75 86 HIS A O 1
ATOM 649 N N . GLY A 1 87 ? -9.160 5.694 -1.050 1.00 95.00 87 GLY A N 1
ATOM 650 C CA . GLY A 1 87 ? -9.467 5.376 0.348 1.00 95.00 87 GLY A CA 1
ATOM 651 C C . GLY A 1 87 ? -10.484 6.343 0.955 1.00 95.00 87 GLY A C 1
ATOM 652 O O . GLY A 1 87 ? -11.509 5.912 1.485 1.00 95.00 87 GLY A O 1
ATOM 653 N N . ALA A 1 88 ? -10.269 7.648 0.768 1.00 93.88 88 ALA A N 1
ATOM 654 C CA . ALA A 1 88 ? -11.196 8.677 1.235 1.00 93.88 88 ALA A CA 1
ATOM 655 C C . ALA A 1 88 ? -12.589 8.541 0.591 1.00 93.88 88 ALA A C 1
ATOM 657 O O . ALA A 1 88 ? -13.609 8.630 1.271 1.00 93.88 88 ALA A O 1
ATOM 658 N N . ARG A 1 89 ? -12.658 8.248 -0.716 1.00 91.06 89 ARG A N 1
ATOM 659 C CA . ARG A 1 89 ? -13.930 8.011 -1.430 1.00 91.06 89 ARG A CA 1
ATOM 660 C C . ARG A 1 89 ? -14.683 6.772 -0.948 1.00 91.06 89 ARG A C 1
ATOM 662 O O . ARG A 1 89 ? -15.902 6.714 -1.096 1.00 91.06 89 ARG A O 1
ATOM 669 N N . LEU A 1 90 ? -13.979 5.785 -0.402 1.00 91.06 90 LEU A N 1
ATOM 670 C CA . LEU A 1 90 ? -14.576 4.601 0.215 1.00 91.06 90 LEU A CA 1
ATOM 671 C C . LEU A 1 90 ? -15.048 4.855 1.657 1.00 91.06 90 LEU A C 1
ATOM 673 O O . LEU A 1 90 ? -15.680 3.980 2.247 1.00 91.06 90 LEU A O 1
ATOM 677 N N . GLY A 1 91 ? -14.796 6.049 2.205 1.00 91.19 91 GLY A N 1
ATOM 678 C CA . GLY A 1 91 ? -15.163 6.425 3.569 1.00 91.19 91 GLY A CA 1
ATOM 679 C C . GLY A 1 91 ? -14.146 5.994 4.626 1.00 91.19 91 GLY A C 1
ATOM 680 O O . GLY A 1 91 ? -14.498 5.944 5.803 1.00 91.19 91 GLY A O 1
ATOM 681 N N . PHE A 1 92 ? -12.917 5.660 4.224 1.00 92.94 92 PHE A N 1
ATOM 682 C CA . PHE A 1 92 ? -11.813 5.458 5.159 1.00 92.94 92 PHE A CA 1
ATOM 683 C C . PHE A 1 92 ? -11.152 6.789 5.510 1.00 92.94 92 PHE A C 1
ATOM 685 O O . PHE A 1 92 ? -11.010 7.664 4.652 1.00 92.94 92 PHE A O 1
ATOM 692 N N . ASP A 1 93 ? -10.654 6.891 6.739 1.00 94.25 93 ASP A N 1
ATOM 693 C CA . ASP A 1 93 ? -9.629 7.878 7.057 1.00 94.25 93 ASP A CA 1
ATOM 694 C C . ASP A 1 93 ? -8.310 7.405 6.435 1.00 94.25 93 ASP A C 1
ATOM 696 O O . ASP A 1 93 ? -7.974 6.220 6.478 1.00 94.25 93 ASP A O 1
ATOM 700 N N . VAL A 1 94 ? -7.552 8.311 5.824 1.00 96.62 94 VAL A N 1
ATOM 701 C CA . VAL A 1 94 ? -6.312 7.959 5.122 1.00 96.62 94 VAL A CA 1
ATOM 702 C C . VAL A 1 94 ? -5.125 8.584 5.831 1.00 96.62 94 VAL A C 1
ATOM 704 O O . VAL A 1 94 ? -5.071 9.799 6.012 1.00 96.62 94 VAL A O 1
ATOM 707 N N . ALA A 1 95 ? -4.141 7.756 6.171 1.00 97.00 95 ALA A N 1
ATOM 708 C CA . ALA A 1 95 ? -2.868 8.197 6.720 1.00 97.00 95 ALA A CA 1
ATOM 709 C C . ALA A 1 95 ? -1.717 7.859 5.769 1.00 97.00 95 ALA A C 1
ATOM 711 O O . ALA A 1 95 ? -1.691 6.785 5.172 1.00 97.00 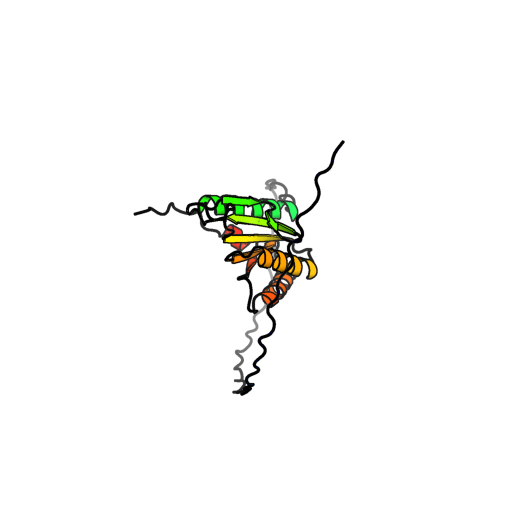95 ALA A O 1
ATOM 712 N N . ARG A 1 96 ? -0.758 8.779 5.650 1.00 97.81 96 ARG A N 1
ATOM 713 C CA . ARG A 1 96 ? 0.491 8.595 4.900 1.00 97.81 96 ARG A CA 1
ATOM 714 C C . ARG A 1 96 ? 1.659 8.465 5.862 1.00 97.81 96 ARG A C 1
ATOM 716 O O . ARG A 1 96 ? 1.592 9.025 6.955 1.00 97.81 96 ARG A O 1
ATOM 723 N N . GLU A 1 97 ? 2.712 7.771 5.440 1.00 96.94 97 GLU A N 1
ATOM 724 C CA . GLU A 1 97 ? 3.897 7.511 6.274 1.00 96.94 97 GLU A CA 1
ATOM 725 C C . GLU A 1 97 ? 3.520 6.971 7.667 1.00 96.94 97 GLU A C 1
ATOM 727 O O . GLU A 1 97 ? 4.041 7.405 8.700 1.00 96.94 97 GLU A O 1
ATOM 732 N N . TYR A 1 98 ? 2.555 6.050 7.701 1.00 96.62 98 TYR A N 1
ATOM 733 C CA . TYR A 1 98 ? 1.957 5.570 8.939 1.00 96.62 98 TYR A CA 1
ATOM 734 C C . TYR A 1 98 ? 2.989 4.777 9.750 1.00 96.62 98 TYR A C 1
ATOM 736 O O . TYR A 1 98 ? 3.570 3.826 9.223 1.00 96.62 98 TYR A O 1
ATOM 744 N N . PRO A 1 99 ? 3.230 5.126 11.023 1.00 95.56 99 PRO A N 1
ATOM 745 C CA . PRO A 1 99 ? 4.269 4.482 11.811 1.00 95.56 99 PRO A CA 1
ATOM 746 C C . PRO A 1 99 ? 3.878 3.054 12.205 1.00 95.56 99 PRO A C 1
ATOM 748 O O . PRO A 1 99 ? 2.785 2.813 12.717 1.00 95.56 99 PRO A O 1
ATOM 751 N N . VAL A 1 100 ? 4.820 2.127 12.053 1.00 94.38 100 VAL A N 1
ATOM 752 C CA . VAL A 1 100 ? 4.742 0.750 12.565 1.00 94.38 100 VAL A CA 1
ATOM 753 C C . VAL A 1 100 ? 6.025 0.426 13.340 1.00 94.38 100 VAL A C 1
ATOM 755 O O . VAL A 1 100 ? 7.033 1.124 13.176 1.00 94.38 100 VAL A O 1
ATOM 758 N N . PRO A 1 101 ? 6.036 -0.591 14.219 1.00 91.75 101 PRO A N 1
ATOM 759 C CA . PRO A 1 101 ? 7.278 -1.052 14.831 1.00 91.75 101 PRO A CA 1
ATOM 760 C C . PRO A 1 101 ? 8.357 -1.304 13.765 1.00 91.75 101 PRO A C 1
ATOM 762 O O . PRO A 1 101 ? 8.176 -2.104 12.861 1.00 91.75 101 PRO A O 1
ATOM 765 N N . GLY A 1 102 ? 9.477 -0.583 13.846 1.00 82.44 102 GLY A N 1
ATOM 766 C CA . GLY A 1 102 ? 10.603 -0.764 12.923 1.00 82.44 102 GLY A CA 1
ATOM 767 C C . GLY A 1 102 ? 10.507 -0.045 11.571 1.00 82.44 102 GLY A C 1
ATOM 768 O O . GLY A 1 102 ? 11.470 -0.121 10.808 1.00 82.44 102 GLY A O 1
ATOM 769 N N . GLY A 1 103 ? 9.433 0.702 11.283 1.00 92.50 103 GLY A N 1
ATOM 770 C CA . GLY A 1 103 ? 9.285 1.348 9.978 1.00 92.50 103 GLY A CA 1
ATOM 771 C C . GLY A 1 103 ? 8.120 2.326 9.848 1.00 92.50 103 GLY A C 1
ATOM 772 O O . GLY A 1 103 ? 7.552 2.821 10.825 1.00 92.50 103 GLY A O 1
ATOM 773 N N . ARG A 1 104 ? 7.790 2.632 8.595 1.00 95.88 104 ARG A N 1
ATOM 774 C CA . ARG A 1 104 ? 6.606 3.394 8.196 1.00 95.88 104 ARG A CA 1
ATOM 775 C C . ARG A 1 104 ? 6.044 2.770 6.929 1.00 95.88 104 ARG A C 1
ATOM 777 O O . ARG A 1 104 ? 6.834 2.346 6.099 1.00 95.88 104 ARG A O 1
ATOM 784 N N . LEU A 1 105 ? 4.723 2.767 6.806 1.00 96.94 105 LEU A N 1
ATOM 785 C CA . LEU A 1 105 ? 4.010 2.371 5.595 1.00 96.94 105 LEU A CA 1
ATOM 786 C C . LEU A 1 105 ? 3.657 3.606 4.769 1.00 96.94 105 LEU A C 1
ATOM 788 O O . LEU A 1 105 ? 3.242 4.622 5.336 1.00 96.94 105 LEU A O 1
ATOM 792 N N . ASP A 1 106 ? 3.739 3.509 3.447 1.00 97.50 106 ASP A N 1
ATOM 793 C CA . ASP A 1 106 ? 3.415 4.631 2.560 1.00 97.50 106 ASP A CA 1
ATOM 794 C C . ASP A 1 106 ? 1.985 5.154 2.746 1.00 97.50 106 ASP A C 1
ATOM 796 O O . ASP A 1 106 ? 1.780 6.369 2.863 1.00 97.50 106 ASP A O 1
ATOM 800 N N . VAL A 1 107 ? 0.997 4.251 2.789 1.00 98.44 107 VAL A N 1
ATOM 801 C CA . VAL A 1 107 ? -0.425 4.588 2.967 1.00 98.44 107 VAL A CA 1
ATOM 802 C C . VAL A 1 107 ? -1.121 3.553 3.847 1.00 98.44 107 VAL A C 1
ATOM 804 O O . VAL A 1 107 ? -0.917 2.351 3.698 1.00 98.44 107 VAL A O 1
ATOM 807 N N . VAL A 1 108 ? -2.011 4.008 4.727 1.00 98.19 108 VAL A N 1
ATOM 808 C CA . VAL A 1 108 ? -2.933 3.156 5.486 1.00 98.19 108 VAL A CA 1
ATOM 809 C C . VAL A 1 108 ? -4.351 3.706 5.375 1.00 98.19 108 VAL A C 1
ATOM 811 O O . VAL A 1 108 ? -4.587 4.898 5.582 1.00 98.19 108 VAL A O 1
ATOM 814 N N . TRP A 1 109 ? -5.299 2.826 5.062 1.00 97.31 109 TRP A N 1
ATOM 815 C CA . TRP A 1 109 ? -6.731 3.089 5.168 1.00 97.31 109 TRP A CA 1
ATOM 816 C C . TRP A 1 109 ? -7.220 2.644 6.543 1.00 97.31 109 TRP A C 1
ATOM 818 O O . TRP A 1 109 ? -7.088 1.476 6.921 1.00 97.31 109 TRP A O 1
ATOM 828 N N . LEU A 1 110 ? -7.776 3.586 7.290 1.00 94.50 110 LEU A N 1
ATOM 829 C CA . LEU A 1 110 ? -8.242 3.435 8.658 1.00 94.50 110 LEU A CA 1
ATOM 830 C C . LEU A 1 110 ? -9.774 3.429 8.665 1.00 94.50 110 LEU A C 1
ATOM 832 O O . LEU A 1 110 ? -10.420 4.218 7.972 1.00 94.50 110 LEU A O 1
ATOM 836 N N . ALA A 1 111 ? -10.373 2.542 9.453 1.00 90.50 111 ALA A N 1
ATOM 837 C CA . ALA A 1 111 ? -11.810 2.570 9.675 1.00 90.50 111 ALA A CA 1
ATOM 838 C C . ALA A 1 111 ? -12.171 3.863 10.409 1.00 90.50 111 ALA A C 1
ATOM 840 O O . ALA A 1 111 ? -11.622 4.130 11.483 1.00 90.50 111 ALA A O 1
ATOM 841 N N . ALA A 1 112 ? -13.121 4.619 9.850 1.00 75.94 112 ALA A N 1
ATOM 842 C CA . ALA A 1 112 ? -13.705 5.763 10.532 1.00 75.94 112 ALA A CA 1
ATOM 843 C C . ALA A 1 112 ? -14.211 5.313 11.910 1.00 75.94 112 ALA A C 1
ATOM 845 O O . ALA A 1 112 ? -14.921 4.306 12.025 1.00 75.94 112 ALA A O 1
ATOM 846 N N . GLN A 1 113 ? -13.819 6.032 12.961 1.00 67.31 113 GLN A N 1
ATOM 847 C CA . GLN A 1 113 ? -14.165 5.695 14.341 1.00 67.31 113 GLN A CA 1
ATOM 848 C C . GLN A 1 113 ? -15.668 5.917 14.577 1.00 67.31 113 GLN A C 1
ATOM 850 O O . GLN A 1 113 ? -16.103 6.968 15.032 1.00 67.31 113 GLN A O 1
ATOM 855 N N . GLY A 1 114 ? -16.477 4.914 14.235 1.00 60.78 114 GLY A N 1
ATOM 856 C CA . GLY A 1 114 ? -17.918 4.877 14.502 1.00 60.78 114 GLY A CA 1
ATOM 857 C C . GLY A 1 114 ? -18.286 4.097 15.766 1.00 60.78 114 GLY A C 1
ATOM 858 O O . GLY A 1 114 ? -19.435 4.136 16.197 1.00 60.78 114 GLY A O 1
ATOM 859 N N . CYS A 1 115 ? -17.329 3.381 16.366 1.00 56.16 115 CYS A N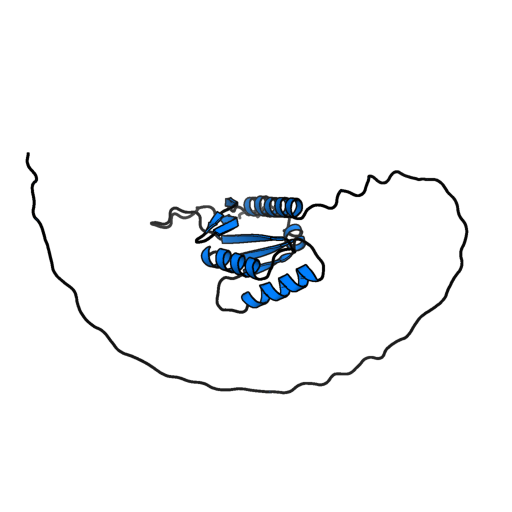 1
ATOM 860 C CA . CYS A 1 115 ? -17.529 2.609 17.585 1.00 56.16 115 CYS A CA 1
ATOM 861 C C . CYS A 1 115 ? -16.443 2.935 18.617 1.00 56.16 115 CYS A C 1
ATOM 863 O O . CYS A 1 115 ? -15.248 2.776 18.373 1.00 56.16 115 CYS A O 1
ATOM 865 N N . ALA A 1 116 ? -16.866 3.393 19.795 1.00 66.00 116 ALA A N 1
ATOM 866 C CA . ALA A 1 116 ? -15.976 3.539 20.936 1.00 66.00 116 ALA A CA 1
ATOM 867 C C . ALA A 1 116 ? -15.658 2.142 21.484 1.00 66.00 116 ALA A C 1
ATOM 869 O O . ALA A 1 116 ? -16.485 1.525 22.156 1.00 66.00 116 ALA A O 1
ATOM 870 N N . ILE A 1 117 ? -14.472 1.624 21.174 1.00 75.94 117 ILE A N 1
ATOM 871 C CA . ILE A 1 117 ? -13.960 0.406 21.803 1.00 75.94 117 ILE A CA 1
ATOM 872 C C . ILE A 1 117 ? -13.306 0.824 23.130 1.00 75.94 117 ILE A C 1
ATOM 874 O O . ILE A 1 117 ? -12.378 1.638 23.117 1.00 75.94 117 ILE A O 1
ATOM 878 N N . PRO A 1 118 ? -13.753 0.303 24.291 1.00 83.62 118 PRO A N 1
ATOM 879 C CA . PRO A 1 118 ? -13.164 0.668 25.573 1.00 83.62 118 PRO A CA 1
ATOM 880 C C . PRO A 1 118 ? -11.648 0.449 25.584 1.00 83.62 118 PRO A C 1
ATOM 882 O O . PRO A 1 118 ? -11.173 -0.640 25.269 1.00 83.62 118 PRO A O 1
ATOM 885 N N . ARG A 1 119 ? -10.899 1.481 25.999 1.00 84.12 119 ARG A N 1
ATOM 886 C CA . ARG A 1 119 ? -9.422 1.506 26.048 1.00 84.12 119 ARG A CA 1
ATOM 887 C C . ARG A 1 119 ? -8.723 1.454 24.684 1.00 84.12 119 ARG A C 1
ATOM 889 O O . ARG A 1 119 ? -7.521 1.203 24.636 1.00 84.12 119 ARG A O 1
ATOM 896 N N . PHE A 1 120 ? -9.440 1.704 23.591 1.00 79.25 120 PHE A N 1
ATOM 897 C CA . PHE A 1 120 ? -8.857 1.785 22.259 1.00 79.25 120 PHE A CA 1
ATOM 898 C C . PHE A 1 120 ? -9.207 3.124 21.608 1.00 79.25 120 PHE A C 1
ATOM 900 O O . PHE A 1 120 ? -10.305 3.338 21.106 1.00 79.25 120 PHE A O 1
ATOM 907 N N . GLU A 1 121 ? -8.248 4.043 21.651 1.00 75.38 121 GLU A N 1
ATOM 908 C CA . GLU A 1 121 ? -8.447 5.450 21.274 1.00 75.38 121 GLU A CA 1
ATOM 909 C C . GLU A 1 121 ? -7.931 5.770 19.862 1.00 75.38 121 GLU A C 1
ATOM 911 O O . GLU A 1 121 ? -8.034 6.900 19.391 1.00 75.38 121 GLU A O 1
ATOM 916 N N . ARG A 1 122 ? -7.357 4.782 19.166 1.00 78.94 122 ARG A N 1
ATOM 917 C CA . ARG A 1 122 ? -6.738 4.966 17.847 1.00 78.94 122 ARG A CA 1
ATOM 918 C C . ARG A 1 122 ? -7.677 4.491 16.733 1.00 78.94 122 ARG A C 1
ATOM 920 O O . ARG A 1 122 ? -8.514 3.627 16.987 1.00 78.94 122 ARG A O 1
ATOM 927 N N . PRO A 1 123 ? -7.585 5.028 15.508 1.00 85.75 123 PRO A N 1
ATOM 928 C CA . PRO A 1 123 ? -8.298 4.455 14.370 1.00 85.75 123 PRO A CA 1
ATOM 929 C C . PRO A 1 123 ? -7.787 3.039 14.071 1.00 85.75 123 PRO A C 1
ATOM 931 O O . PRO A 1 123 ? -6.591 2.768 14.202 1.00 85.75 123 PRO A O 1
ATOM 934 N N . LEU A 1 124 ? -8.684 2.130 13.678 1.00 90.25 124 LEU A N 1
ATOM 935 C CA . LEU A 1 124 ? -8.317 0.750 13.345 1.00 90.25 124 LEU A CA 1
ATOM 936 C C . LEU A 1 124 ? -7.767 0.679 11.914 1.00 90.25 124 LEU A C 1
ATOM 938 O O . LEU A 1 124 ? -8.485 1.069 10.990 1.00 90.25 124 LEU A O 1
ATOM 942 N N . PRO A 1 125 ? -6.552 0.154 11.688 1.00 93.81 125 PRO A N 1
ATOM 943 C CA . PRO A 1 125 ? -6.054 -0.064 10.339 1.00 93.81 125 PRO A CA 1
ATOM 944 C C . PRO A 1 125 ? -6.818 -1.192 9.643 1.00 93.81 125 PRO A C 1
ATOM 946 O O . PRO A 1 125 ? -6.978 -2.288 10.176 1.00 93.81 125 PRO A O 1
ATOM 949 N N . VAL A 1 126 ? -7.296 -0.913 8.430 1.00 95.19 126 VAL A N 1
ATOM 950 C CA . VAL A 1 126 ? -8.065 -1.855 7.604 1.00 95.19 126 VAL A CA 1
ATOM 951 C C . VAL A 1 126 ? -7.209 -2.385 6.466 1.00 95.19 126 VAL A C 1
ATOM 953 O O . VAL A 1 126 ? -7.164 -3.599 6.259 1.00 95.19 126 VAL A O 1
ATOM 956 N N . VAL A 1 127 ? -6.516 -1.486 5.757 1.00 97.38 127 VAL A N 1
ATOM 957 C CA . VAL A 1 127 ? -5.611 -1.833 4.655 1.00 97.38 127 VAL A CA 1
ATOM 958 C C . VAL A 1 127 ? -4.306 -1.052 4.775 1.00 97.38 127 VAL A C 1
ATOM 960 O O . VAL A 1 127 ? -4.346 0.168 4.917 1.00 97.38 127 VAL A O 1
ATOM 963 N N . GLY A 1 128 ? -3.165 -1.735 4.705 1.00 97.94 128 GLY A N 1
ATOM 964 C CA . GLY A 1 128 ? -1.842 -1.111 4.586 1.00 97.94 128 GLY A CA 1
ATOM 965 C C . GLY A 1 128 ? -1.269 -1.261 3.178 1.00 97.94 128 GLY A C 1
ATOM 966 O O . GLY A 1 128 ? -1.454 -2.307 2.557 1.00 97.94 128 GLY A O 1
ATOM 967 N N . PHE A 1 129 ? -0.563 -0.242 2.692 1.00 98.19 129 PHE A N 1
ATOM 968 C CA . PHE A 1 129 ? 0.071 -0.223 1.374 1.00 98.19 129 PHE A CA 1
ATOM 969 C C . PHE A 1 129 ? 1.546 0.168 1.479 1.00 98.19 129 PHE A C 1
ATOM 971 O O . PHE A 1 129 ? 1.868 1.157 2.136 1.00 98.19 129 PHE A O 1
ATOM 978 N N . GLU A 1 130 ? 2.399 -0.562 0.762 1.00 96.56 130 GLU A N 1
ATOM 979 C CA . GLU A 1 130 ? 3.786 -0.182 0.457 1.00 96.56 130 GLU A CA 1
ATOM 980 C C . GLU A 1 130 ? 3.943 -0.062 -1.059 1.00 96.56 130 GLU A C 1
ATOM 982 O O . GLU A 1 130 ? 3.518 -0.952 -1.802 1.00 96.56 130 GLU A O 1
ATOM 987 N N . VAL A 1 131 ? 4.522 1.037 -1.535 1.00 95.00 131 VAL A N 1
ATOM 988 C CA . VAL A 1 131 ? 4.704 1.338 -2.956 1.00 95.00 131 VAL A CA 1
ATOM 989 C C . VAL A 1 131 ? 6.180 1.213 -3.306 1.00 95.00 131 VAL A C 1
ATOM 991 O O . VAL A 1 131 ? 7.001 2.086 -3.035 1.00 95.00 131 VAL A O 1
ATOM 994 N N . GLU A 1 132 ? 6.521 0.127 -3.989 1.00 90.56 132 GLU A N 1
ATOM 995 C CA . GLU A 1 132 ? 7.901 -0.230 -4.267 1.00 90.56 132 GLU A CA 1
ATOM 996 C C . GLU A 1 132 ? 8.301 -0.036 -5.725 1.00 90.56 132 GLU A C 1
ATOM 998 O O . GLU A 1 132 ? 7.615 -0.431 -6.671 1.00 90.56 132 GLU A O 1
ATOM 1003 N N . SER A 1 133 ? 9.489 0.538 -5.912 1.00 79.75 133 SER A N 1
ATOM 1004 C CA . SER A 1 133 ? 10.073 0.735 -7.239 1.00 79.75 133 SER A CA 1
ATOM 1005 C C . SER A 1 133 ? 10.918 -0.472 -7.650 1.00 79.75 133 SER A C 1
ATOM 1007 O O . SER A 1 133 ? 11.705 -1.000 -6.863 1.00 79.75 133 SER A O 1
ATOM 1009 N N . GLY A 1 134 ? 10.810 -0.898 -8.914 1.00 62.69 134 GLY A N 1
ATOM 1010 C CA . GLY A 1 134 ? 11.450 -2.111 -9.452 1.00 62.69 134 GLY A CA 1
ATOM 1011 C C . GLY A 1 134 ? 12.989 -2.187 -9.394 1.00 62.69 134 GLY A C 1
ATOM 1012 O O . GLY A 1 134 ? 13.570 -3.158 -9.879 1.00 62.69 134 GLY A O 1
ATOM 1013 N N . HIS A 1 135 ? 13.672 -1.196 -8.815 1.00 58.78 135 HIS A N 1
ATOM 1014 C CA . HIS A 1 135 ? 15.116 -1.217 -8.552 1.00 58.78 135 HIS A CA 1
ATOM 1015 C C . HIS A 1 135 ? 15.483 -1.864 -7.209 1.00 58.78 135 HIS A C 1
ATOM 1017 O O . HIS A 1 135 ? 16.664 -2.086 -6.932 1.00 58.78 135 HIS A O 1
ATOM 1023 N N . ARG A 1 136 ? 14.494 -2.161 -6.360 1.00 63.28 136 ARG A N 1
ATOM 1024 C CA . ARG A 1 136 ? 14.717 -2.670 -5.008 1.00 63.28 136 ARG A CA 1
ATOM 1025 C C . ARG A 1 136 ? 14.943 -4.184 -4.974 1.00 63.28 136 ARG A C 1
ATOM 1027 O O . ARG A 1 136 ? 14.398 -4.962 -5.751 1.00 63.28 136 ARG A O 1
ATOM 1034 N N . THR A 1 137 ? 15.826 -4.600 -4.070 1.00 67.06 137 THR A N 1
ATOM 1035 C CA . THR A 1 137 ? 16.250 -5.995 -3.877 1.00 67.06 137 THR A CA 1
ATOM 1036 C C . THR A 1 137 ? 15.275 -6.790 -3.000 1.00 67.06 137 THR A C 1
ATOM 1038 O O . THR A 1 137 ? 14.451 -6.225 -2.286 1.00 67.06 137 THR A O 1
ATOM 1041 N N . ARG A 1 138 ? 15.442 -8.120 -2.958 1.00 76.88 138 ARG A N 1
ATOM 1042 C CA . ARG A 1 138 ? 14.704 -9.051 -2.074 1.00 76.88 138 ARG A CA 1
ATOM 1043 C C . ARG A 1 138 ? 14.622 -8.616 -0.603 1.00 76.88 138 ARG A C 1
ATOM 1045 O O . ARG A 1 138 ? 13.674 -8.978 0.085 1.00 76.88 138 ARG A O 1
ATOM 1052 N N . LYS A 1 139 ? 15.623 -7.875 -0.113 1.00 81.44 139 LYS A N 1
ATOM 1053 C CA . LYS A 1 139 ? 15.670 -7.359 1.262 1.00 81.44 139 LYS A CA 1
ATOM 1054 C C . LYS A 1 139 ? 14.519 -6.392 1.548 1.00 81.44 139 LYS A C 1
ATOM 1056 O O . LYS A 1 139 ? 13.991 -6.429 2.652 1.00 81.44 139 LYS A O 1
ATOM 1061 N N . TYR A 1 140 ? 14.161 -5.555 0.576 1.00 85.69 140 TYR A N 1
ATOM 1062 C CA . TYR A 1 140 ? 13.140 -4.522 0.744 1.00 85.69 140 TYR A CA 1
ATOM 1063 C C . TYR A 1 140 ? 11.751 -5.142 0.813 1.00 85.69 140 TYR A C 1
ATOM 1065 O O . TYR A 1 140 ? 11.109 -5.005 1.839 1.00 85.69 140 TYR A O 1
ATOM 1073 N N . ILE A 1 141 ? 11.415 -6.021 -0.138 1.00 88.12 141 ILE A N 1
ATOM 1074 C CA . ILE A 1 141 ? 10.152 -6.781 -0.129 1.00 88.12 141 ILE A CA 1
ATOM 1075 C C . ILE A 1 141 ? 9.924 -7.532 1.190 1.00 88.12 141 ILE A C 1
ATOM 1077 O O . ILE A 1 141 ? 8.809 -7.594 1.699 1.00 88.12 141 ILE A O 1
ATOM 1081 N N . LYS A 1 142 ? 10.982 -8.114 1.771 1.00 88.88 142 LYS A N 1
ATOM 1082 C CA . LYS A 1 142 ? 10.878 -8.759 3.086 1.00 88.88 142 LYS A CA 1
ATOM 1083 C C . LYS A 1 142 ? 10.591 -7.744 4.202 1.00 88.88 142 LYS A C 1
ATOM 1085 O O . LYS A 1 142 ? 9.867 -8.081 5.130 1.00 88.88 142 LYS A O 1
ATOM 1090 N N . GLY A 1 143 ? 11.182 -6.553 4.140 1.00 91.19 143 GLY A N 1
ATOM 1091 C CA . GLY A 1 143 ? 10.898 -5.453 5.063 1.00 91.19 143 GLY A CA 1
ATOM 1092 C C . GLY A 1 143 ? 9.447 -4.991 4.961 1.00 91.19 143 GLY A C 1
ATOM 1093 O O . GLY A 1 143 ? 8.766 -4.959 5.976 1.00 91.19 143 GLY A O 1
ATOM 1094 N N . ASP A 1 144 ? 8.955 -4.768 3.745 1.00 91.94 144 ASP A N 1
ATOM 1095 C CA . ASP A 1 144 ? 7.572 -4.346 3.480 1.00 91.94 144 ASP A CA 1
ATOM 1096 C C . ASP A 1 144 ? 6.573 -5.379 4.002 1.00 91.94 144 ASP A C 1
ATOM 1098 O O . ASP A 1 144 ? 5.603 -5.049 4.681 1.00 91.94 144 ASP A O 1
ATOM 1102 N N . TYR A 1 145 ? 6.852 -6.665 3.762 1.00 91.56 145 TYR A N 1
ATOM 1103 C CA . TYR A 1 145 ? 6.061 -7.759 4.317 1.00 91.56 145 TYR A CA 1
ATOM 1104 C C . TYR A 1 145 ? 6.000 -7.700 5.851 1.00 91.56 145 TYR A C 1
ATOM 1106 O O . TYR A 1 145 ? 4.929 -7.889 6.425 1.00 91.56 145 TYR A O 1
ATOM 1114 N N . LEU A 1 146 ? 7.130 -7.453 6.524 1.00 92.12 146 LEU A N 1
ATOM 1115 C CA . LEU A 1 146 ? 7.177 -7.359 7.986 1.00 92.12 146 LEU A CA 1
ATOM 1116 C C . LEU A 1 146 ? 6.432 -6.120 8.494 1.00 92.12 146 LEU A C 1
ATOM 1118 O O . LEU A 1 146 ? 5.627 -6.256 9.408 1.0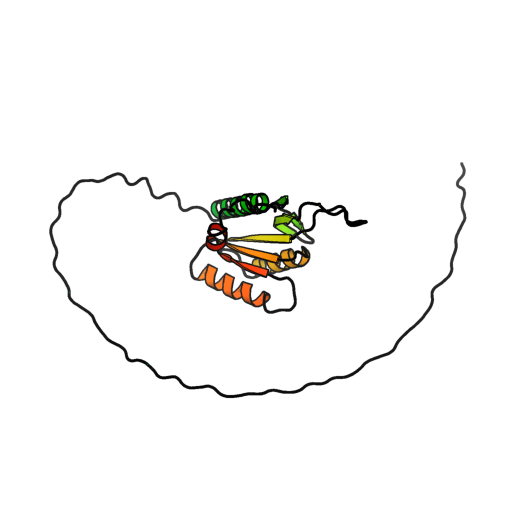0 92.12 146 LEU A O 1
ATOM 1122 N N . ASN A 1 147 ? 6.603 -4.959 7.855 1.00 94.19 147 ASN A N 1
ATOM 1123 C CA . ASN A 1 147 ? 5.858 -3.742 8.190 1.00 94.19 147 ASN A CA 1
ATOM 1124 C C . ASN A 1 147 ? 4.339 -3.964 8.077 1.00 94.19 147 ASN A C 1
ATOM 1126 O O . ASN A 1 147 ? 3.576 -3.568 8.959 1.00 94.19 147 ASN A O 1
ATOM 1130 N N . LEU A 1 148 ? 3.893 -4.624 7.002 1.00 94.38 148 LEU A N 1
ATOM 1131 C CA . LEU A 1 148 ? 2.484 -4.959 6.781 1.00 94.38 148 LEU A CA 1
ATOM 1132 C C . LEU A 1 148 ? 1.967 -6.002 7.781 1.00 94.38 148 LEU A C 1
ATOM 1134 O O . LEU A 1 148 ? 0.809 -5.929 8.191 1.00 94.38 148 LEU A O 1
ATOM 1138 N N . ALA A 1 149 ? 2.807 -6.954 8.193 1.00 92.12 149 ALA A N 1
ATOM 1139 C CA . ALA A 1 149 ? 2.475 -7.907 9.247 1.00 92.12 149 ALA A CA 1
ATOM 1140 C C . ALA A 1 149 ? 2.296 -7.207 10.604 1.00 92.12 149 ALA A C 1
ATOM 1142 O O . ALA A 1 149 ? 1.304 -7.448 11.293 1.00 92.12 149 ALA A O 1
ATOM 1143 N N . ASP A 1 150 ? 3.221 -6.309 10.951 1.00 93.31 150 ASP A N 1
ATOM 1144 C CA . ASP A 1 150 ? 3.239 -5.579 12.221 1.00 93.31 150 ASP A CA 1
ATOM 1145 C C . ASP A 1 150 ? 2.102 -4.553 12.334 1.00 93.31 150 ASP A C 1
ATOM 1147 O O . ASP A 1 150 ? 1.678 -4.223 13.443 1.00 93.31 150 ASP A O 1
ATOM 1151 N N . LEU A 1 151 ? 1.553 -4.082 11.206 1.00 93.75 151 LEU A N 1
ATOM 1152 C CA . LEU A 1 151 ? 0.352 -3.242 11.192 1.00 93.75 151 LEU A CA 1
ATOM 1153 C C . LEU A 1 151 ? -0.864 -3.951 11.813 1.00 93.75 151 LEU A C 1
ATOM 1155 O O . LEU A 1 151 ? -1.730 -3.291 12.388 1.00 93.75 151 LEU A O 1
ATOM 1159 N N . GLY A 1 152 ? -0.963 -5.277 11.665 1.00 90.19 152 GLY A N 1
ATOM 1160 C CA . GLY A 1 152 ? -2.111 -6.054 12.141 1.00 90.19 152 GLY A CA 1
ATOM 1161 C C . GLY A 1 152 ? -3.430 -5.741 11.420 1.00 90.19 152 GLY A C 1
ATOM 1162 O O . GLY A 1 152 ? -4.503 -5.993 11.967 1.00 90.19 152 GLY A O 1
ATOM 1163 N N . ALA A 1 153 ? -3.369 -5.173 10.212 1.00 92.00 153 ALA A N 1
ATOM 1164 C CA . ALA A 1 153 ? -4.546 -4.877 9.401 1.00 92.00 153 ALA A CA 1
ATOM 1165 C C . ALA A 1 153 ? -5.188 -6.144 8.814 1.00 92.00 153 ALA A C 1
ATOM 1167 O O . ALA A 1 153 ? -4.559 -7.196 8.684 1.00 92.00 153 ALA A O 1
ATOM 1168 N N . GLY A 1 154 ? -6.448 -6.021 8.384 1.00 90.69 154 GLY A N 1
ATOM 1169 C CA . GLY A 1 154 ? -7.157 -7.106 7.699 1.00 90.69 154 GLY A CA 1
ATOM 1170 C C . GLY A 1 154 ? -6.573 -7.458 6.324 1.00 90.69 154 GLY A C 1
ATOM 1171 O O . GLY A 1 154 ? -6.765 -8.583 5.854 1.00 90.69 154 GLY A O 1
ATOM 1172 N N . LEU A 1 155 ? -5.871 -6.513 5.688 1.00 95.19 155 LEU A N 1
ATOM 1173 C CA . LEU A 1 155 ? -5.229 -6.666 4.384 1.00 95.19 155 LEU A CA 1
ATOM 1174 C C . LEU A 1 155 ? -3.952 -5.813 4.295 1.00 95.19 155 LEU A C 1
ATOM 1176 O O . LEU A 1 155 ? -3.951 -4.644 4.671 1.00 95.19 155 LEU A O 1
ATOM 1180 N N . GLY A 1 156 ? -2.883 -6.375 3.743 1.00 96.12 156 GLY A N 1
ATOM 1181 C CA . GLY A 1 156 ? -1.707 -5.641 3.284 1.00 96.12 156 GLY A CA 1
ATOM 1182 C C . GLY A 1 156 ? -1.570 -5.718 1.766 1.00 96.12 156 GLY A C 1
ATOM 1183 O O . GLY A 1 156 ? -1.986 -6.697 1.144 1.00 96.12 156 GLY A O 1
ATOM 1184 N N . VAL A 1 157 ? -0.988 -4.697 1.150 1.00 96.69 157 VAL A N 1
ATOM 1185 C CA . VAL A 1 157 ? -0.774 -4.642 -0.297 1.00 96.69 157 VAL A CA 1
ATOM 1186 C C . VAL A 1 157 ? 0.616 -4.093 -0.588 1.00 96.69 157 VAL A C 1
ATOM 1188 O O . VAL A 1 157 ? 0.954 -2.991 -0.171 1.00 96.69 157 VAL A O 1
ATOM 1191 N N . ILE A 1 158 ? 1.409 -4.840 -1.351 1.00 95.19 158 ILE A N 1
ATOM 1192 C CA . ILE A 1 158 ? 2.665 -4.349 -1.924 1.00 95.19 158 ILE A CA 1
ATOM 1193 C C . ILE A 1 158 ? 2.383 -3.972 -3.377 1.00 95.19 158 ILE A C 1
ATOM 1195 O O . ILE A 1 158 ? 2.023 -4.830 -4.184 1.00 95.19 158 ILE A O 1
ATOM 1199 N N . VAL A 1 159 ? 2.532 -2.697 -3.720 1.00 95.44 159 VAL A N 1
ATOM 1200 C CA . VAL A 1 159 ? 2.345 -2.182 -5.077 1.00 95.44 159 VAL A CA 1
ATOM 1201 C C . VAL A 1 159 ? 3.700 -2.085 -5.762 1.00 95.44 159 VAL A C 1
ATOM 1203 O O . VAL A 1 159 ? 4.565 -1.333 -5.332 1.00 95.44 159 VAL A O 1
ATOM 1206 N N . LEU A 1 160 ? 3.885 -2.815 -6.857 1.00 93.25 160 LEU A N 1
ATOM 1207 C CA . LEU A 1 160 ? 5.103 -2.779 -7.655 1.00 93.25 160 LEU A CA 1
ATOM 1208 C C . LEU A 1 160 ? 4.954 -1.788 -8.813 1.00 93.25 160 LEU A C 1
ATOM 1210 O O . LEU A 1 160 ? 4.099 -1.951 -9.690 1.00 93.25 160 LEU A O 1
ATOM 1214 N N . LEU A 1 161 ? 5.818 -0.775 -8.825 1.00 91.56 161 LEU A N 1
ATOM 1215 C CA . LEU A 1 161 ? 5.938 0.190 -9.911 1.00 91.56 161 LEU A CA 1
ATOM 1216 C C . LEU A 1 161 ? 6.796 -0.376 -11.042 1.00 91.56 161 LEU A C 1
ATOM 1218 O O . LEU A 1 161 ? 7.840 -0.994 -10.811 1.00 91.56 161 LEU A O 1
ATOM 1222 N N . GLY A 1 162 ? 6.406 -0.063 -12.273 1.00 88.25 162 GLY A N 1
ATOM 1223 C CA . GLY A 1 162 ? 7.101 -0.526 -13.468 1.00 88.25 162 GLY A CA 1
ATOM 1224 C C . GLY A 1 162 ? 6.470 -1.756 -14.099 1.00 88.25 162 GLY A C 1
ATOM 1225 O O . GLY A 1 162 ? 5.459 -2.291 -13.651 1.00 88.25 162 GLY A O 1
ATOM 1226 N N . ASP A 1 163 ? 7.111 -2.190 -15.170 1.00 84.50 163 ASP A N 1
ATOM 1227 C CA . ASP A 1 163 ? 6.787 -3.379 -15.936 1.00 84.50 163 ASP A CA 1
ATOM 1228 C C . ASP A 1 163 ? 8.078 -4.114 -16.350 1.00 84.50 163 ASP A C 1
ATOM 1230 O O . ASP A 1 163 ? 9.192 -3.781 -15.931 1.00 84.50 163 ASP A O 1
ATOM 1234 N N . GLY A 1 164 ? 7.922 -5.195 -17.115 1.00 85.25 164 GLY A N 1
ATOM 1235 C CA . GLY A 1 164 ? 9.031 -6.011 -17.602 1.00 85.25 164 GLY A CA 1
ATOM 1236 C C . GLY A 1 164 ? 9.491 -7.118 -16.647 1.00 85.25 164 GLY A C 1
ATOM 1237 O O . GLY A 1 164 ? 8.968 -7.323 -15.549 1.00 85.25 164 GLY A O 1
ATOM 1238 N N . GLU A 1 165 ? 10.499 -7.871 -17.093 1.00 85.19 165 GLU A N 1
ATOM 1239 C CA . GLU A 1 165 ? 10.891 -9.143 -16.467 1.00 85.19 165 GLU A CA 1
ATOM 1240 C C . GLU A 1 165 ? 11.415 -8.983 -15.033 1.00 85.19 165 GLU A C 1
ATOM 1242 O O . GLU A 1 165 ? 11.198 -9.850 -14.187 1.00 85.19 165 GLU A O 1
ATOM 1247 N N . LYS A 1 166 ? 12.064 -7.852 -14.721 1.00 82.62 166 LYS A N 1
ATOM 1248 C CA . LYS A 1 166 ? 12.540 -7.562 -13.359 1.00 82.62 166 LYS A CA 1
ATOM 1249 C C . LYS A 1 166 ? 11.375 -7.430 -12.378 1.00 82.62 166 LYS A C 1
ATOM 1251 O O . LYS A 1 166 ? 11.401 -8.062 -11.327 1.00 82.62 166 LYS A O 1
ATOM 1256 N N . VAL A 1 167 ? 10.338 -6.674 -12.742 1.00 84.88 167 VAL A N 1
ATOM 1257 C CA . VAL A 1 167 ? 9.132 -6.510 -11.916 1.00 84.88 167 VAL A CA 1
ATOM 1258 C C . VAL A 1 167 ? 8.385 -7.838 -11.792 1.00 84.88 167 VAL A C 1
ATOM 1260 O O . VAL A 1 167 ? 7.988 -8.213 -10.690 1.00 84.88 167 VAL A O 1
ATOM 1263 N N . ALA A 1 168 ? 8.282 -8.613 -12.877 1.00 86.19 168 ALA A N 1
ATOM 1264 C CA . ALA A 1 168 ? 7.686 -9.950 -12.843 1.00 86.19 168 ALA A CA 1
ATOM 1265 C C . ALA A 1 168 ? 8.451 -10.920 -11.918 1.00 86.19 168 ALA A C 1
ATOM 1267 O O . ALA A 1 168 ? 7.845 -11.698 -11.179 1.00 86.19 168 ALA A O 1
ATOM 1268 N N . ALA A 1 169 ? 9.786 -10.871 -11.910 1.00 85.81 169 ALA A N 1
ATOM 1269 C CA . ALA A 1 169 ? 10.607 -11.648 -10.985 1.00 85.81 169 ALA A CA 1
ATOM 1270 C C . ALA A 1 169 ? 10.410 -11.215 -9.523 1.00 85.81 169 ALA A C 1
ATOM 1272 O O . ALA A 1 169 ? 10.272 -12.079 -8.655 1.00 85.81 169 ALA A O 1
ATOM 1273 N N . THR A 1 170 ? 10.346 -9.908 -9.255 1.00 87.19 170 THR A N 1
ATOM 1274 C CA . THR A 1 170 ? 10.050 -9.368 -7.920 1.00 87.19 170 THR A CA 1
ATOM 1275 C C . THR A 1 170 ? 8.670 -9.800 -7.439 1.00 87.19 170 THR A C 1
ATOM 1277 O O . THR A 1 170 ? 8.548 -10.250 -6.303 1.00 87.19 170 THR A O 1
ATOM 1280 N N . ARG A 1 171 ? 7.658 -9.760 -8.311 1.00 88.69 171 ARG A N 1
ATOM 1281 C CA . ARG A 1 171 ? 6.306 -10.244 -8.015 1.00 88.69 171 ARG A CA 1
ATOM 1282 C C . ARG A 1 171 ? 6.305 -11.715 -7.609 1.00 88.69 171 ARG A C 1
ATOM 1284 O O . ARG A 1 171 ? 5.861 -12.028 -6.511 1.00 88.69 171 ARG A O 1
ATOM 1291 N N . ARG A 1 172 ? 6.885 -12.593 -8.437 1.00 88.25 172 ARG A N 1
ATOM 1292 C CA . ARG A 1 172 ? 6.984 -14.033 -8.132 1.00 88.25 172 ARG A CA 1
ATOM 1293 C C . ARG A 1 172 ? 7.692 -14.288 -6.803 1.00 88.25 172 ARG A C 1
ATOM 1295 O O . ARG A 1 172 ? 7.325 -15.200 -6.079 1.00 88.25 172 ARG A O 1
ATOM 1302 N N . PHE A 1 173 ? 8.713 -13.492 -6.480 1.00 86.06 173 PHE A N 1
ATOM 1303 C CA . PHE A 1 173 ? 9.404 -13.583 -5.196 1.00 86.06 173 PHE A CA 1
ATOM 1304 C C . PHE A 1 173 ? 8.521 -13.133 -4.026 1.00 86.06 173 PHE A C 1
ATOM 1306 O O . PHE A 1 173 ? 8.439 -13.854 -3.036 1.00 86.06 173 PHE A O 1
ATOM 1313 N N . ALA A 1 174 ? 7.854 -11.983 -4.136 1.00 85.88 174 ALA A N 1
ATOM 1314 C CA . ALA A 1 174 ? 6.933 -11.481 -3.120 1.00 85.88 174 ALA A CA 1
ATOM 1315 C C . ALA A 1 174 ? 5.795 -12.479 -2.840 1.00 85.88 174 ALA A C 1
ATOM 1317 O O . ALA A 1 174 ? 5.472 -12.742 -1.684 1.00 85.88 174 ALA A O 1
ATOM 1318 N N . GLU A 1 175 ? 5.267 -13.115 -3.887 1.00 87.50 175 GLU A N 1
ATOM 1319 C CA . GLU A 1 175 ? 4.223 -14.140 -3.788 1.00 87.50 175 GLU A CA 1
ATOM 1320 C C . GLU A 1 175 ? 4.660 -15.355 -2.942 1.00 87.50 175 GLU A C 1
ATOM 1322 O O . GLU A 1 175 ? 3.841 -15.908 -2.214 1.00 87.50 175 GLU A O 1
ATOM 1327 N N . THR A 1 176 ? 5.957 -15.702 -2.890 1.00 85.06 176 THR A N 1
ATOM 1328 C CA . THR A 1 176 ? 6.450 -16.810 -2.036 1.00 85.06 176 THR A CA 1
ATOM 1329 C C . THR A 1 176 ? 6.285 -16.586 -0.529 1.00 85.06 176 THR A C 1
ATOM 1331 O O . THR A 1 176 ? 6.376 -17.540 0.248 1.00 85.06 176 THR A O 1
ATOM 1334 N N . PHE A 1 177 ? 6.064 -15.342 -0.092 1.00 74.69 177 PHE A N 1
ATOM 1335 C CA . PHE A 1 177 ? 5.830 -15.017 1.317 1.00 74.69 177 PHE A CA 1
ATOM 1336 C C . PHE A 1 177 ? 4.356 -15.141 1.714 1.00 74.69 177 PHE A C 1
ATOM 1338 O O . PHE A 1 177 ? 4.066 -15.240 2.903 1.00 74.69 177 PHE A O 1
ATOM 1345 N N . ILE A 1 178 ? 3.445 -15.159 0.737 1.00 75.88 178 ILE A N 1
ATOM 1346 C CA . ILE A 1 178 ? 1.993 -15.078 0.947 1.00 75.88 178 ILE A CA 1
ATOM 1347 C C . ILE A 1 178 ? 1.389 -16.463 1.229 1.00 75.88 178 ILE A C 1
ATOM 1349 O O . ILE A 1 178 ? 0.384 -16.567 1.925 1.00 75.88 178 ILE A O 1
ATOM 1353 N N . ASP A 1 179 ? 2.047 -17.542 0.798 1.00 66.81 179 ASP A N 1
ATOM 1354 C CA . ASP A 1 179 ? 1.577 -18.931 0.956 1.00 66.81 179 ASP A CA 1
ATOM 1355 C C . ASP A 1 179 ? 1.755 -19.510 2.379 1.00 66.81 179 ASP A C 1
ATOM 1357 O O . ASP A 1 179 ? 1.802 -20.727 2.577 1.00 66.81 179 ASP A O 1
ATOM 1361 N N . ARG A 1 180 ? 1.884 -18.659 3.403 1.00 67.06 180 ARG A N 1
ATOM 1362 C CA . ARG A 1 180 ? 2.093 -19.068 4.800 1.00 67.06 180 ARG A CA 1
ATOM 1363 C C . ARG A 1 180 ? 0.955 -18.569 5.693 1.00 67.06 180 ARG A C 1
ATOM 1365 O O . ARG A 1 180 ? 0.396 -17.510 5.421 1.00 67.06 180 ARG A O 1
ATOM 1372 N N . PRO A 1 181 ? 0.631 -19.274 6.795 1.00 72.44 181 PRO A N 1
ATOM 1373 C CA . PRO A 1 181 ? -0.235 -18.723 7.832 1.00 72.44 181 PRO A CA 1
ATOM 1374 C C . PRO A 1 181 ? 0.324 -17.374 8.301 1.00 72.44 181 PRO A C 1
ATOM 1376 O O . PRO A 1 181 ? 1.482 -17.298 8.716 1.00 72.44 181 PRO A O 1
ATOM 1379 N N . GLY A 1 182 ? -0.466 -16.307 8.193 1.00 75.50 182 GLY A N 1
ATOM 1380 C CA . GLY A 1 182 ? 0.043 -14.956 8.392 1.00 75.50 182 GLY A CA 1
ATOM 1381 C C . GLY A 1 182 ? -0.927 -13.860 7.946 1.00 75.50 182 GLY A C 1
ATOM 1382 O O . GLY A 1 182 ? -2.113 -14.136 7.729 1.00 75.50 182 GLY A O 1
ATOM 1383 N N . PRO A 1 183 ? -0.441 -12.610 7.834 1.00 82.62 183 PRO A N 1
ATOM 1384 C CA . PRO A 1 183 ? -1.235 -11.498 7.328 1.00 82.62 183 PRO A CA 1
ATOM 1385 C C . PRO A 1 183 ? -1.691 -11.775 5.892 1.00 82.62 183 PRO A C 1
ATOM 1387 O O . PRO A 1 183 ? -0.949 -12.317 5.074 1.00 82.62 183 PRO A O 1
ATOM 1390 N N . ARG A 1 184 ? -2.920 -11.369 5.566 1.00 90.50 184 ARG A N 1
ATOM 1391 C CA . ARG A 1 184 ? -3.417 -11.430 4.188 1.00 90.50 184 ARG A CA 1
ATOM 1392 C C . ARG A 1 184 ? -2.724 -10.335 3.397 1.00 90.50 184 ARG A C 1
ATOM 1394 O O . ARG A 1 184 ? -3.053 -9.168 3.581 1.00 90.50 184 ARG A O 1
ATOM 1401 N N . ILE A 1 185 ? -1.770 -10.701 2.551 1.00 92.56 185 ILE A N 1
ATOM 1402 C CA . ILE A 1 185 ? -1.024 -9.750 1.725 1.00 92.56 185 ILE A CA 1
ATOM 1403 C C . ILE A 1 185 ? -1.293 -10.032 0.249 1.00 92.56 185 ILE A C 1
ATOM 1405 O O . ILE A 1 185 ? -1.363 -11.186 -0.164 1.00 92.56 185 ILE A O 1
ATOM 1409 N N . LEU A 1 186 ? -1.457 -8.974 -0.543 1.00 93.94 186 LEU A N 1
ATOM 1410 C CA . LEU A 1 186 ? -1.547 -9.025 -2.000 1.00 93.94 186 LEU A CA 1
ATOM 1411 C C . LEU A 1 186 ? -0.356 -8.306 -2.630 1.00 93.94 186 LEU A C 1
ATOM 1413 O O . LEU A 1 186 ? 0.206 -7.379 -2.049 1.00 93.94 186 LEU A O 1
ATOM 1417 N N . VAL A 1 187 ? -0.017 -8.700 -3.856 1.00 92.94 187 VAL A N 1
ATOM 1418 C CA . VAL A 1 187 ? 0.947 -7.978 -4.691 1.00 92.94 187 VAL A CA 1
ATOM 1419 C C . VAL A 1 187 ? 0.203 -7.401 -5.881 1.00 92.94 187 VAL A C 1
ATOM 1421 O O . VAL A 1 187 ? -0.372 -8.138 -6.686 1.00 92.94 187 VAL A O 1
ATOM 1424 N N . TRP A 1 188 ? 0.200 -6.079 -5.973 1.00 94.75 188 TRP A N 1
ATOM 1425 C CA . TRP A 1 188 ? -0.423 -5.325 -7.050 1.00 94.75 188 TRP A CA 1
ATOM 1426 C C . TRP A 1 188 ? 0.635 -4.774 -7.995 1.00 94.75 188 TRP A C 1
ATOM 1428 O O . TRP A 1 188 ? 1.759 -4.471 -7.605 1.00 94.75 188 TRP A O 1
ATOM 1438 N N . SER A 1 189 ? 0.262 -4.636 -9.256 1.00 92.62 189 SER A N 1
ATOM 1439 C CA . SER A 1 189 ? 0.950 -3.765 -10.199 1.00 92.62 189 SER A CA 1
ATOM 1440 C C . SER A 1 189 ? 0.409 -2.341 -10.091 1.00 92.62 189 SER A C 1
ATOM 1442 O O . SER A 1 189 ? -0.701 -2.112 -9.608 1.00 92.62 189 SER A O 1
ATOM 1444 N N . GLU A 1 190 ? 1.152 -1.377 -10.624 1.00 90.88 190 GLU A N 1
ATOM 1445 C CA . GLU A 1 190 ? 0.650 -0.011 -10.800 1.00 90.88 190 GLU A CA 1
ATOM 1446 C C . GLU A 1 190 ? -0.689 0.031 -11.570 1.00 90.88 190 GLU A C 1
ATOM 1448 O O . GLU A 1 190 ? -1.590 0.790 -11.211 1.00 90.88 190 GLU A O 1
ATOM 1453 N N . GLN A 1 191 ? -0.877 -0.835 -12.575 1.00 90.81 191 GLN A N 1
ATOM 1454 C CA . GLN A 1 191 ? -2.146 -0.900 -13.306 1.00 90.81 191 GLN A CA 1
ATOM 1455 C C . GLN A 1 191 ? -3.322 -1.366 -12.446 1.00 90.81 191 GLN A C 1
ATOM 1457 O O . GLN A 1 191 ? -4.450 -0.954 -12.707 1.00 90.81 191 GLN A O 1
ATOM 1462 N N . ASP A 1 192 ? -3.091 -2.203 -11.436 1.00 94.88 192 ASP A N 1
ATOM 1463 C CA . ASP A 1 192 ? -4.163 -2.641 -10.539 1.00 94.88 192 ASP A CA 1
ATOM 1464 C C . ASP A 1 192 ? -4.688 -1.458 -9.712 1.00 94.88 192 ASP A C 1
ATOM 1466 O O . ASP A 1 192 ? -5.898 -1.317 -9.542 1.00 94.88 192 ASP A O 1
ATOM 1470 N N . VAL A 1 193 ? -3.802 -0.536 -9.311 1.00 94.81 193 VAL A N 1
ATOM 1471 C CA . VAL A 1 193 ? -4.190 0.728 -8.662 1.00 94.81 193 VAL A CA 1
ATOM 1472 C C . VAL A 1 193 ? -4.988 1.615 -9.621 1.00 94.81 193 VAL A C 1
ATOM 1474 O O . VAL A 1 193 ? -6.002 2.190 -9.233 1.00 94.81 193 VAL A O 1
ATOM 1477 N N . TYR A 1 194 ? -4.586 1.701 -10.891 1.00 91.56 194 TYR A N 1
ATOM 1478 C CA . TYR A 1 194 ? -5.301 2.505 -11.893 1.00 91.56 194 TYR A CA 1
ATOM 1479 C C . TYR A 1 194 ? -6.683 1.952 -12.260 1.00 91.56 194 TYR A C 1
ATOM 1481 O O . TYR A 1 194 ? -7.527 2.692 -12.762 1.00 91.56 194 TYR A O 1
ATOM 1489 N N . ARG A 1 195 ? -6.928 0.664 -12.008 1.00 92.62 195 ARG A N 1
ATOM 1490 C CA . ARG A 1 195 ? -8.221 0.003 -12.239 1.00 92.62 195 ARG A CA 1
ATOM 1491 C C . ARG A 1 195 ? -9.170 0.095 -11.050 1.00 92.62 195 ARG A C 1
ATOM 1493 O O . ARG A 1 195 ? -10.286 -0.418 -11.147 1.00 92.62 195 ARG A O 1
ATOM 1500 N N . LEU A 1 196 ? -8.759 0.725 -9.947 1.00 89.38 196 LEU A N 1
ATOM 1501 C CA . LEU A 1 196 ? -9.650 0.965 -8.819 1.00 89.38 196 LEU A CA 1
ATOM 1502 C C . LEU A 1 196 ? -10.890 1.729 -9.314 1.00 89.38 196 LEU A C 1
ATOM 1504 O O . LEU A 1 196 ? -10.758 2.795 -9.923 1.00 89.38 196 LEU A O 1
ATOM 1508 N N . PRO A 1 197 ? -12.098 1.171 -9.125 1.00 77.19 197 PRO A N 1
ATOM 1509 C CA . PRO A 1 197 ? -13.284 1.677 -9.792 1.00 77.19 197 PRO A CA 1
ATOM 1510 C C . PRO A 1 197 ? -13.607 3.098 -9.317 1.00 77.19 197 PRO A C 1
ATOM 1512 O O . PRO A 1 197 ? -13.505 3.386 -8.124 1.00 77.19 197 PRO A O 1
ATOM 1515 N N . PRO A 1 198 ? -14.068 4.003 -10.194 1.00 63.88 198 PRO A N 1
ATOM 1516 C CA . PRO A 1 198 ? -14.707 5.225 -9.731 1.00 63.88 198 PRO A CA 1
ATOM 1517 C C . PRO A 1 198 ? -15.985 4.818 -8.986 1.00 63.88 198 PRO A C 1
ATOM 1519 O O . PRO A 1 198 ? -16.896 4.239 -9.573 1.00 63.88 198 PRO A O 1
ATOM 1522 N N . THR A 1 199 ? -16.050 5.032 -7.674 1.00 58.91 199 THR A N 1
ATOM 1523 C CA . THR A 1 199 ? -17.227 4.631 -6.902 1.00 58.91 199 THR A CA 1
ATOM 1524 C C . THR A 1 199 ? -18.433 5.488 -7.276 1.00 58.91 199 THR A C 1
ATOM 1526 O O . THR A 1 199 ? -18.401 6.712 -7.163 1.00 58.91 199 THR A O 1
ATOM 1529 N N . SER A 1 200 ? -19.531 4.840 -7.669 1.00 50.41 200 SER A N 1
ATOM 1530 C CA . SER A 1 200 ? -20.866 5.427 -7.540 1.00 50.41 200 SER A CA 1
ATOM 1531 C C . SER A 1 200 ? -21.265 5.423 -6.058 1.00 50.41 200 SER A C 1
ATOM 1533 O O . SER A 1 200 ? -20.952 4.455 -5.352 1.00 50.41 200 SER A O 1
ATOM 1535 N N . PRO A 1 201 ? -21.940 6.471 -5.5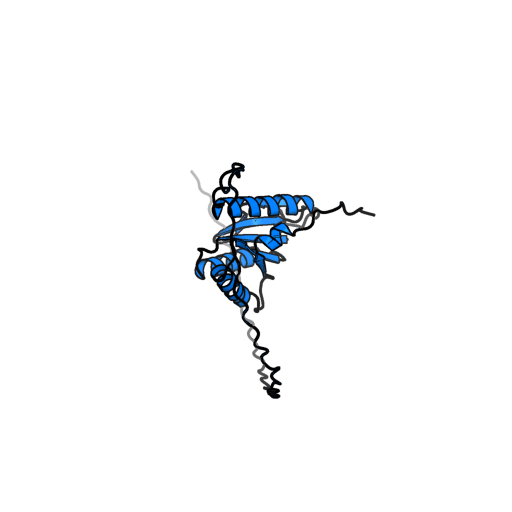56 1.00 48.44 201 PRO A N 1
ATOM 1536 C CA . PRO A 1 201 ? -22.371 6.524 -4.166 1.00 48.44 201 PRO A CA 1
ATOM 1537 C C . PRO A 1 201 ? -23.305 5.345 -3.881 1.00 48.44 201 PRO A C 1
ATOM 1539 O O . PRO A 1 201 ? -24.333 5.177 -4.535 1.00 48.44 201 PRO A O 1
ATOM 1542 N N . ARG A 1 202 ? -22.944 4.503 -2.906 1.00 55.72 202 ARG A N 1
ATOM 1543 C CA . ARG A 1 202 ? -23.866 3.488 -2.394 1.00 55.72 202 ARG A CA 1
ATOM 1544 C C . ARG A 1 202 ? -25.010 4.222 -1.699 1.00 55.72 202 ARG A C 1
ATOM 1546 O O . ARG A 1 202 ? -24.792 4.834 -0.655 1.00 55.72 202 ARG A O 1
ATOM 1553 N N . HIS A 1 203 ? -26.208 4.160 -2.279 1.00 44.88 203 HIS A N 1
ATOM 1554 C CA . HIS A 1 203 ? -27.443 4.512 -1.585 1.00 44.88 203 HIS A CA 1
ATOM 1555 C C . HIS A 1 203 ? -27.498 3.690 -0.294 1.00 44.88 203 HIS A C 1
ATOM 1557 O O . HIS A 1 203 ? -27.566 2.462 -0.336 1.00 44.88 203 HIS A O 1
ATOM 1563 N N . ARG A 1 204 ? -27.411 4.364 0.855 1.00 47.88 204 ARG A N 1
ATOM 1564 C CA . ARG A 1 204 ? -27.814 3.768 2.127 1.00 47.88 204 ARG A CA 1
ATOM 1565 C C . ARG A 1 204 ? -29.341 3.766 2.119 1.00 47.88 204 ARG A C 1
ATOM 1567 O O . ARG A 1 204 ? -29.941 4.837 2.126 1.00 47.88 204 ARG A O 1
ATOM 1574 N N . SER A 1 205 ? -29.922 2.580 1.970 1.00 45.56 205 SER A N 1
ATOM 1575 C CA . SER A 1 205 ? -31.326 2.286 2.276 1.00 45.56 205 SER A CA 1
ATOM 1576 C C . SER A 1 205 ? -31.538 2.246 3.780 1.00 45.56 205 SER A C 1
ATOM 1578 O O . SER A 1 205 ? -30.645 1.663 4.441 1.00 45.56 205 SER A O 1
#

Radius of gyration: 29.32 Å; chains: 1; bounding box: 48×60×111 Å

Organism: Frankia alni (strain DSM 45986 / CECT 9034 / ACN14a) (NCBI:txid326424)

Sequence (205 aa):
MAVGRCGRGRRGRPDVGVVGDVGLAAGGAGAVPRNRRPRCPHRDHRPARADAPTTSNRDTQEYPAARPEETASERGRRVIEILCVHGARLGFDVAREYPVPGGRLDVVWLAAQGCAIPRFERPLPVVGFEVESGHRTRKYIKGDYLNLADLGAGLGVIVLLGDGEKVAATRRFAETFIDRPGPRILVWSEQDVYRLPPTSPRHRS

Foldseek 3Di:
DDDDDDDDDDDDDDDDDDDDDDDDDDDDDDDDDDDDDDDDDDDDDDDDDDDDDDDDDDDPPPDPPDDPDQDLVNLLVVLLVLVCVLLVVVVFDKDAQPDFVPGGFGIFTFHDCPDDDVPDPDTQTAETEHEDELVDDPVVLVVQQVRRQRSVHQEYEYEYEDDDDSSVVVQVSSVVVCPDPGHHYYYHYSVVSVVSDPDDDPPDD

Secondary structure (DSSP, 8-state):
--------------------------------PPPPP-PPPP-----------------------------HHHHHHHHHHHHHHHHHHTTEEEEEEEEETTEEEEEEEEE---S-BTTB-SPEEEEEEEEEETT--HHHHHHHHHHHHHHT-SEEEEEEES-SHHHHHHHHHHHTTTSSSS--EEEEEHHHHHTS--PPP----

pLDDT: mean 71.02, std 23.67, range [33.66, 98.44]